Protein AF-A0A9P5SRN7-F1 (afdb_monomer_lite)

Organism: NCBI:txid64525

Structure (mmCIF, N/CA/C/O backbone):
data_AF-A0A9P5SRN7-F1
#
_entry.id   AF-A0A9P5SRN7-F1
#
loop_
_atom_site.group_PDB
_atom_site.id
_atom_site.type_symbol
_atom_site.label_atom_id
_atom_site.label_alt_id
_atom_site.label_comp_id
_atom_site.label_asym_id
_atom_site.label_entity_id
_atom_site.label_seq_id
_atom_site.pdbx_PDB_ins_code
_atom_site.Cartn_x
_atom_site.Cartn_y
_atom_site.Cartn_z
_atom_site.occupancy
_atom_site.B_iso_or_equiv
_atom_site.auth_seq_id
_atom_site.auth_comp_id
_atom_site.auth_asym_id
_atom_site.auth_atom_id
_atom_site.pdbx_PDB_model_num
ATOM 1 N N . MET A 1 1 ? 3.639 -5.431 -9.031 1.00 76.31 1 MET A N 1
ATOM 2 C CA . MET A 1 1 ? 2.492 -5.159 -8.148 1.00 76.31 1 MET A CA 1
ATOM 3 C C . MET A 1 1 ? 2.262 -6.346 -7.229 1.00 76.31 1 MET A C 1
ATOM 5 O O . MET A 1 1 ? 2.121 -6.125 -6.036 1.00 76.31 1 MET A O 1
ATOM 9 N N . ILE A 1 2 ? 2.412 -7.587 -7.705 1.00 85.50 2 ILE A N 1
ATOM 10 C CA . ILE A 1 2 ? 2.450 -8.785 -6.840 1.00 85.50 2 ILE A CA 1
ATOM 11 C C . ILE A 1 2 ? 3.395 -8.604 -5.633 1.00 85.50 2 ILE A C 1
ATOM 13 O O . ILE A 1 2 ? 3.081 -9.001 -4.512 1.00 85.50 2 ILE A O 1
ATOM 17 N N . GLU A 1 3 ? 4.545 -7.958 -5.839 1.00 85.88 3 GLU A N 1
ATOM 18 C CA . GLU A 1 3 ? 5.543 -7.695 -4.798 1.00 85.88 3 GLU A CA 1
ATOM 19 C C . GLU A 1 3 ? 5.097 -6.655 -3.764 1.00 85.88 3 GLU A C 1
ATOM 21 O O . GLU A 1 3 ? 5.658 -6.600 -2.671 1.00 85.88 3 GLU A O 1
ATOM 26 N N . VAL A 1 4 ? 4.124 -5.805 -4.103 1.00 90.00 4 VAL A N 1
ATOM 27 C CA . VAL A 1 4 ? 3.641 -4.723 -3.233 1.00 90.00 4 VAL A CA 1
ATOM 28 C C . VAL A 1 4 ? 2.410 -5.135 -2.435 1.00 90.00 4 VAL A C 1
ATOM 30 O O . VAL A 1 4 ? 2.233 -4.672 -1.307 1.00 90.00 4 VAL A O 1
ATOM 33 N N . ASP A 1 5 ? 1.602 -6.051 -2.967 1.00 92.50 5 ASP A N 1
ATOM 34 C CA . ASP A 1 5 ? 0.332 -6.460 -2.358 1.00 92.50 5 ASP A CA 1
ATOM 35 C C . ASP A 1 5 ? 0.504 -7.158 -1.011 1.00 92.50 5 ASP A C 1
ATOM 37 O O . ASP A 1 5 ? -0.328 -7.012 -0.116 1.00 92.50 5 ASP A O 1
ATOM 41 N N . VAL A 1 6 ? 1.638 -7.826 -0.808 1.00 93.38 6 VAL A N 1
ATOM 42 C CA . VAL A 1 6 ? 2.022 -8.419 0.478 1.00 93.38 6 VAL A CA 1
ATOM 43 C C . VAL A 1 6 ? 2.122 -7.366 1.589 1.00 93.38 6 VAL A C 1
ATOM 45 O O . VAL A 1 6 ? 1.623 -7.572 2.700 1.00 93.38 6 VAL A O 1
ATOM 48 N N . PHE A 1 7 ? 2.707 -6.205 1.283 1.00 96.00 7 PHE A N 1
ATOM 49 C CA . PHE A 1 7 ? 2.804 -5.080 2.212 1.00 96.00 7 PHE A CA 1
ATOM 50 C C . PHE A 1 7 ? 1.456 -4.395 2.375 1.00 96.00 7 PHE A C 1
ATOM 52 O O . PHE A 1 7 ? 1.082 -4.025 3.487 1.00 96.00 7 PHE A O 1
ATOM 59 N N . TRP A 1 8 ? 0.701 -4.271 1.288 1.00 93.88 8 TRP A N 1
ATOM 60 C CA . TRP A 1 8 ? -0.612 -3.646 1.317 1.00 93.88 8 TRP A CA 1
ATOM 61 C C . TRP A 1 8 ? -1.618 -4.448 2.156 1.00 93.88 8 TRP A C 1
ATOM 63 O O . TRP A 1 8 ? -2.295 -3.889 3.021 1.00 93.88 8 TRP A O 1
ATOM 73 N N . SER A 1 9 ? -1.635 -5.770 1.993 1.00 97.00 9 SER A N 1
ATOM 74 C CA . SER A 1 9 ? -2.424 -6.706 2.795 1.00 97.00 9 SER A CA 1
ATOM 75 C C . SER A 1 9 ? -2.089 -6.604 4.275 1.00 97.00 9 SER A C 1
ATOM 77 O O . SER A 1 9 ? -2.984 -6.428 5.107 1.00 97.00 9 SER A O 1
ATOM 79 N N . PHE A 1 10 ? -0.793 -6.664 4.609 1.00 98.31 10 PHE A N 1
ATOM 80 C CA . PHE A 1 10 ? -0.325 -6.488 5.981 1.00 98.31 10 PHE A CA 1
ATOM 81 C C . PHE A 1 10 ? -0.796 -5.146 6.551 1.00 98.31 10 PHE A C 1
ATOM 83 O O . PHE A 1 10 ? -1.318 -5.096 7.669 1.00 98.31 10 PHE A O 1
ATOM 90 N N . SER A 1 11 ? -0.662 -4.069 5.774 1.00 96.88 11 SER A N 1
ATOM 91 C CA . SER A 1 11 ? -1.111 -2.735 6.158 1.00 96.88 11 SER A CA 1
ATOM 92 C C . SER A 1 11 ? -2.605 -2.676 6.435 1.00 96.88 11 SER A C 1
ATOM 94 O O . SER A 1 11 ? -2.981 -2.084 7.441 1.00 96.88 11 SER A O 1
ATOM 96 N N . PHE A 1 12 ? -3.461 -3.286 5.609 1.00 97.38 12 PHE A N 1
ATOM 97 C CA . PHE A 1 12 ? -4.905 -3.318 5.864 1.00 97.38 12 PHE A CA 1
ATOM 98 C C . PHE A 1 12 ? -5.232 -4.008 7.183 1.00 97.38 12 PHE A C 1
ATOM 100 O O . PHE A 1 12 ? -5.947 -3.441 8.009 1.00 97.38 12 PHE A O 1
ATOM 107 N N . GLY A 1 13 ? -4.662 -5.190 7.418 1.00 98.00 13 GLY A N 1
ATOM 108 C CA . GLY A 1 13 ? -4.861 -5.905 8.676 1.00 98.00 13 GLY A CA 1
ATOM 109 C C . GLY A 1 13 ? -4.408 -5.086 9.885 1.00 98.00 13 GLY A C 1
ATOM 110 O O . GLY A 1 13 ? -5.157 -4.915 10.850 1.00 98.00 13 GLY A O 1
ATOM 111 N N . ALA A 1 14 ? -3.200 -4.523 9.819 1.00 98.12 14 ALA A N 1
ATOM 112 C CA . ALA A 1 14 ? -2.656 -3.681 10.878 1.00 98.12 14 ALA A CA 1
ATOM 113 C C . ALA A 1 14 ? -3.480 -2.399 11.094 1.00 98.12 14 ALA A C 1
ATOM 115 O O . ALA A 1 14 ? -3.716 -2.003 12.236 1.00 98.12 14 ALA A O 1
ATOM 116 N N . LEU A 1 15 ? -3.960 -1.767 10.022 1.00 96.69 15 LEU A N 1
ATOM 117 C CA . LEU A 1 15 ? -4.787 -0.564 10.074 1.00 96.69 15 LEU A CA 1
ATOM 118 C C . LEU A 1 15 ? -6.144 -0.854 10.719 1.00 96.69 15 LEU A C 1
ATOM 120 O O . LEU A 1 15 ? -6.540 -0.140 11.637 1.00 96.69 15 LEU A O 1
ATOM 124 N N . PHE A 1 16 ? -6.832 -1.920 10.309 1.00 97.56 16 PHE A N 1
ATOM 125 C CA . PHE A 1 16 ? -8.117 -2.311 10.891 1.00 97.56 16 PHE A CA 1
ATOM 126 C C . PHE A 1 16 ? -8.002 -2.637 12.382 1.00 97.56 16 PHE A C 1
ATOM 128 O O . PHE A 1 16 ? -8.839 -2.198 13.178 1.00 97.56 16 PHE A O 1
ATOM 135 N N . ALA A 1 17 ? -6.939 -3.331 12.795 1.00 97.38 17 ALA A N 1
ATOM 136 C CA . ALA A 1 17 ? -6.651 -3.546 14.210 1.00 97.38 17 ALA A CA 1
ATOM 137 C C . ALA A 1 17 ? -6.375 -2.220 14.944 1.00 97.38 17 ALA A C 1
ATOM 139 O O . ALA A 1 17 ? -6.959 -1.967 15.995 1.00 97.38 17 ALA A O 1
ATOM 140 N N . ALA A 1 18 ? -5.538 -1.340 14.387 1.00 96.19 18 ALA A N 1
ATOM 141 C CA . ALA A 1 18 ? -5.211 -0.054 15.005 1.00 96.19 18 ALA A CA 1
ATOM 142 C C . ALA A 1 18 ? -6.440 0.862 15.149 1.00 96.19 18 ALA A C 1
ATOM 144 O O . ALA A 1 18 ? -6.652 1.448 16.209 1.00 96.19 18 ALA A O 1
ATOM 145 N N . CYS A 1 19 ? -7.289 0.947 14.123 1.00 95.19 19 CYS A N 1
ATOM 146 C CA . CYS A 1 19 ? -8.527 1.725 14.160 1.00 95.19 19 CYS A CA 1
ATOM 147 C C . CYS A 1 19 ? -9.551 1.153 15.146 1.00 95.19 19 CYS A C 1
ATOM 149 O O . CYS A 1 19 ? -10.307 1.923 15.725 1.00 95.19 19 CYS A O 1
ATOM 151 N N . SER A 1 20 ? -9.567 -0.164 15.372 1.00 95.88 20 SER A N 1
ATOM 152 C CA . SER A 1 20 ? -10.463 -0.828 16.336 1.00 95.88 20 SER A CA 1
ATOM 153 C C . SER A 1 20 ? -9.851 -1.029 17.725 1.00 95.88 20 SER A C 1
ATOM 155 O O . SER A 1 20 ? -10.410 -1.749 18.559 1.00 95.88 20 SER A O 1
ATOM 157 N N . ALA A 1 21 ? -8.729 -0.363 18.015 1.00 94.44 21 ALA A N 1
ATOM 158 C CA . ALA A 1 21 ? -7.981 -0.563 19.247 1.00 94.44 21 ALA A CA 1
ATOM 159 C C . ALA A 1 21 ? -8.815 -0.303 20.514 1.00 94.44 21 ALA A C 1
ATOM 161 O O . ALA A 1 21 ? -8.663 -1.037 21.492 1.00 94.44 21 ALA A O 1
ATOM 162 N N . GLY A 1 22 ? -9.737 0.669 20.497 1.00 90.50 22 GLY A N 1
ATOM 163 C CA . GLY A 1 22 ? -10.632 0.952 21.625 1.00 90.50 22 GLY A CA 1
ATOM 164 C C . GLY A 1 22 ? -11.482 -0.253 22.052 1.00 90.50 22 GLY A C 1
ATOM 165 O O . GLY A 1 22 ? -11.574 -0.556 23.245 1.00 90.50 22 GLY A O 1
ATOM 166 N N . ALA A 1 23 ? -12.043 -0.989 21.087 1.00 92.12 23 ALA A N 1
ATOM 167 C CA . ALA A 1 23 ? -12.801 -2.218 21.335 1.00 92.12 23 ALA A CA 1
ATOM 168 C C . ALA A 1 23 ? -11.877 -3.398 21.692 1.00 92.12 23 ALA A C 1
ATOM 170 O O . ALA A 1 23 ? -12.130 -4.132 22.649 1.00 92.12 23 ALA A O 1
ATOM 171 N N . LEU A 1 24 ? -10.751 -3.532 20.987 1.00 94.25 24 LEU A N 1
ATOM 172 C CA . LEU A 1 24 ? -9.794 -4.634 21.151 1.00 94.25 24 LEU A CA 1
ATOM 173 C C . LEU A 1 24 ? -9.140 -4.723 22.536 1.00 94.25 24 LEU A C 1
ATOM 175 O O . LEU A 1 24 ? -8.734 -5.804 22.975 1.00 94.25 24 LEU A O 1
ATOM 179 N N . LYS A 1 25 ? -9.049 -3.612 23.271 1.00 90.81 25 LYS A N 1
ATOM 180 C CA . LYS A 1 25 ? -8.592 -3.633 24.672 1.00 90.81 25 LYS A CA 1
ATOM 181 C C . LYS A 1 25 ? -9.497 -4.449 25.588 1.00 90.81 25 LYS A C 1
ATOM 183 O O . LYS A 1 25 ? -9.023 -4.963 26.600 1.00 90.81 25 LYS A O 1
ATOM 188 N N . LYS A 1 26 ? -10.782 -4.551 25.260 1.00 89.06 26 LYS A N 1
ATOM 189 C CA . LYS A 1 26 ? -11.782 -5.240 26.083 1.00 89.06 26 LYS A CA 1
ATOM 190 C C . LYS A 1 26 ? -12.016 -6.675 25.622 1.00 89.06 26 LYS A C 1
ATOM 192 O O . LYS A 1 26 ? -12.419 -7.497 26.428 1.00 89.06 26 LYS A O 1
ATOM 197 N N . GLU A 1 27 ? -11.708 -6.976 24.364 1.00 89.75 27 GLU A N 1
ATOM 198 C CA . GLU A 1 27 ? -11.926 -8.300 23.788 1.00 89.75 27 GLU A CA 1
ATOM 199 C C . GLU A 1 27 ? -10.944 -9.342 24.339 1.00 89.75 27 GLU A C 1
ATOM 201 O O . GLU A 1 27 ? -9.734 -9.113 24.383 1.00 89.75 27 GLU A O 1
ATOM 206 N N . GLU A 1 28 ? -11.441 -10.500 24.761 1.00 84.44 28 GLU A N 1
ATOM 207 C CA . GLU A 1 28 ? -10.598 -11.569 25.307 1.00 84.44 28 GLU A CA 1
ATOM 208 C C . GLU A 1 28 ? -10.131 -12.538 24.225 1.00 84.44 28 GLU A C 1
ATOM 210 O O . GLU A 1 28 ? -9.004 -13.043 24.290 1.00 84.44 28 GLU A O 1
ATOM 215 N N . LYS A 1 29 ? -10.979 -12.790 23.222 1.00 90.56 29 LYS A N 1
ATOM 216 C CA . LYS A 1 29 ? -10.761 -13.834 22.222 1.00 90.56 29 LYS A CA 1
ATOM 217 C C . LYS A 1 29 ? -10.486 -13.226 20.856 1.00 90.56 29 LYS A C 1
ATOM 219 O O . LYS A 1 29 ? -11.363 -12.651 20.225 1.00 90.56 29 LYS A O 1
ATOM 224 N N . PHE A 1 30 ? -9.280 -13.473 20.348 1.00 92.44 30 PHE A N 1
ATOM 225 C CA . PHE A 1 30 ? -8.840 -13.007 19.033 1.00 92.44 30 PHE A CA 1
ATOM 226 C C . PHE A 1 30 ? -9.830 -13.359 17.907 1.00 92.44 30 PHE A C 1
ATOM 228 O O . PHE A 1 30 ? -10.350 -12.467 17.240 1.00 92.44 30 PHE A O 1
ATOM 235 N N . TRP A 1 31 ? -10.145 -14.649 17.753 1.00 92.50 31 TRP A N 1
ATOM 236 C CA . TRP A 1 31 ? -10.946 -15.181 16.643 1.00 92.50 31 TRP A CA 1
ATOM 237 C C . TRP A 1 31 ? -12.387 -14.664 16.592 1.00 92.50 31 TRP A C 1
ATOM 239 O O . TRP A 1 31 ? -12.994 -14.668 15.526 1.00 92.50 31 TRP A O 1
ATOM 249 N N . ASN A 1 32 ? -12.918 -14.190 17.721 1.00 90.44 32 ASN A N 1
ATOM 250 C CA . ASN A 1 32 ? -14.296 -13.715 17.823 1.00 90.44 32 ASN A CA 1
ATOM 251 C C . ASN A 1 32 ? -14.403 -12.194 17.681 1.00 90.44 32 ASN A C 1
ATOM 253 O O . ASN A 1 32 ? -15.496 -11.644 17.800 1.00 90.44 32 ASN A O 1
ATOM 257 N N . THR A 1 33 ? -13.288 -11.508 17.426 1.00 94.81 33 THR A N 1
ATOM 258 C CA . THR A 1 33 ? -13.302 -10.057 17.292 1.00 94.81 33 THR A CA 1
ATOM 259 C C . THR A 1 33 ? -14.047 -9.650 16.014 1.00 94.81 33 THR A C 1
ATOM 261 O O . THR A 1 33 ? -13.605 -10.015 14.921 1.00 94.81 33 THR A O 1
ATOM 264 N N . PRO A 1 34 ? -15.090 -8.801 16.090 1.00 95.44 34 PRO A N 1
ATOM 265 C CA . PRO A 1 34 ? -15.818 -8.349 14.905 1.00 95.44 34 PRO A CA 1
ATOM 266 C C . PRO A 1 34 ? -14.933 -7.674 13.847 1.00 95.44 34 PRO A C 1
ATOM 268 O O . PRO A 1 34 ? -15.089 -7.940 12.657 1.00 95.44 34 PRO A O 1
ATOM 271 N N . SER A 1 35 ? -13.961 -6.846 14.252 1.00 96.88 35 SER A N 1
ATOM 272 C CA . SER A 1 35 ? -13.042 -6.205 13.301 1.00 96.88 35 SER A CA 1
ATOM 273 C C . SER A 1 35 ? -12.052 -7.188 12.669 1.00 96.88 35 SER A C 1
ATOM 275 O O . SER A 1 35 ? -11.654 -6.977 11.525 1.00 96.88 35 SER A O 1
ATOM 277 N N . PHE A 1 36 ? -11.695 -8.289 13.343 1.00 97.94 36 PHE A N 1
ATOM 278 C CA . PHE A 1 36 ? -10.894 -9.361 12.742 1.00 97.94 36 PHE A CA 1
ATOM 279 C C . PHE A 1 36 ? -11.701 -10.122 11.689 1.00 97.94 36 PHE A C 1
ATOM 281 O O . PHE A 1 36 ? -11.233 -10.294 10.566 1.00 97.94 36 PHE A O 1
ATOM 288 N N . VAL A 1 37 ? -12.934 -10.517 12.023 1.00 97.62 37 VAL A N 1
ATOM 289 C CA . VAL A 1 37 ? -13.839 -11.192 11.080 1.00 97.62 37 VAL A CA 1
ATOM 290 C C . VAL A 1 37 ? -14.085 -10.311 9.856 1.00 97.62 37 VAL A C 1
ATOM 292 O O . VAL A 1 37 ? -13.973 -10.789 8.729 1.00 97.62 37 VAL A O 1
ATOM 295 N N . TYR A 1 38 ? -14.324 -9.011 10.057 1.00 98.12 38 TYR A N 1
ATOM 296 C CA . TYR A 1 38 ? -14.427 -8.057 8.955 1.00 98.12 38 TYR A CA 1
ATOM 297 C C . TYR A 1 38 ? -13.154 -8.029 8.105 1.00 98.12 38 TYR A C 1
ATOM 299 O O . TYR A 1 38 ? -13.238 -8.108 6.884 1.00 98.12 38 TYR A O 1
ATOM 307 N N . SER A 1 39 ? -11.978 -7.953 8.739 1.00 98.00 39 SER A N 1
ATOM 308 C CA . SER A 1 39 ? -10.687 -7.952 8.039 1.00 98.00 39 SER A CA 1
ATOM 309 C C . SER A 1 39 ? -10.528 -9.196 7.165 1.00 98.00 39 SER A C 1
ATOM 311 O O . SER A 1 39 ? -10.149 -9.083 6.004 1.00 98.00 39 SER A O 1
ATOM 313 N N . LEU A 1 40 ? -10.873 -10.373 7.692 1.00 97.88 40 LEU A N 1
ATOM 314 C CA . LEU A 1 40 ? -10.811 -11.636 6.960 1.00 97.88 40 LEU A CA 1
ATOM 315 C C . LEU A 1 40 ? -11.752 -11.642 5.749 1.00 97.88 40 LEU A C 1
ATOM 317 O O . LEU A 1 40 ? -11.340 -12.033 4.657 1.00 97.88 40 LEU A O 1
ATOM 321 N N . VAL A 1 41 ? -12.995 -11.189 5.930 1.00 98.00 41 VAL A N 1
ATOM 322 C CA . VAL A 1 41 ? -13.997 -11.103 4.857 1.00 98.00 41 VAL A CA 1
ATOM 323 C C . VAL A 1 41 ? -13.569 -10.094 3.792 1.00 98.00 41 VAL A C 1
ATOM 325 O O . VAL A 1 41 ? -13.599 -10.417 2.608 1.00 98.00 41 VAL A O 1
ATOM 328 N N . PHE A 1 42 ? -13.105 -8.908 4.189 1.00 98.25 42 PHE A N 1
ATOM 329 C CA . PHE A 1 42 ? -12.576 -7.892 3.277 1.00 98.25 42 PHE A CA 1
ATOM 330 C C . PHE A 1 42 ? -11.404 -8.434 2.449 1.00 98.25 42 PHE A C 1
ATOM 332 O O . PHE A 1 42 ? -11.408 -8.323 1.222 1.00 98.25 42 PHE A O 1
ATOM 339 N N . LEU A 1 43 ? -10.423 -9.064 3.100 1.00 98.12 43 LEU A N 1
ATOM 340 C CA . LEU A 1 43 ? -9.250 -9.608 2.416 1.00 98.12 43 LEU A CA 1
ATOM 341 C C . LEU A 1 43 ? -9.631 -10.733 1.448 1.00 98.12 43 LEU A C 1
ATOM 343 O O . LEU A 1 43 ? -9.147 -10.756 0.320 1.00 98.12 43 LEU A O 1
ATOM 347 N N . SER A 1 44 ? -10.516 -11.637 1.873 1.00 97.94 44 SER A N 1
ATOM 348 C CA . SER A 1 44 ? -10.859 -12.844 1.110 1.00 97.94 44 SER A CA 1
ATOM 349 C C . SER A 1 44 ? -11.852 -12.588 -0.022 1.00 97.94 44 SER A C 1
ATOM 351 O O . SER A 1 44 ? -11.787 -13.268 -1.041 1.00 97.94 44 SER A O 1
ATOM 353 N N . LEU A 1 45 ? -12.783 -11.641 0.148 1.00 97.62 45 LEU A N 1
ATOM 354 C CA . LEU A 1 45 ? -13.871 -11.405 -0.809 1.00 97.62 45 LEU A CA 1
ATOM 355 C C . LEU A 1 45 ? -13.674 -10.164 -1.681 1.00 97.62 45 LEU A C 1
ATOM 357 O O . LEU A 1 45 ? -14.305 -10.072 -2.730 1.00 97.62 45 LEU A O 1
ATOM 361 N N . ILE A 1 46 ? -12.835 -9.213 -1.264 1.00 97.00 46 ILE A N 1
ATOM 362 C CA . ILE A 1 46 ? -12.637 -7.951 -1.990 1.00 97.00 46 ILE A CA 1
ATOM 363 C C . ILE A 1 46 ? -11.186 -7.836 -2.446 1.00 97.00 46 ILE A C 1
ATOM 365 O O . ILE A 1 46 ? -10.927 -7.857 -3.646 1.00 97.00 46 ILE A O 1
ATOM 369 N N . PHE A 1 47 ? -10.240 -7.768 -1.507 1.00 96.88 47 PHE A N 1
ATOM 370 C CA . PHE A 1 47 ? -8.852 -7.425 -1.824 1.00 96.88 47 PHE A CA 1
ATOM 371 C C . PHE A 1 47 ? -8.136 -8.497 -2.665 1.00 96.88 47 PHE A C 1
ATOM 373 O O . PHE A 1 47 ? -7.643 -8.207 -3.758 1.00 96.88 47 PHE A O 1
ATOM 380 N N . ALA A 1 48 ? -8.109 -9.751 -2.201 1.00 96.06 48 ALA A N 1
ATOM 381 C CA . ALA A 1 48 ? -7.433 -10.824 -2.928 1.00 96.06 48 ALA A CA 1
ATOM 382 C C . ALA A 1 48 ? -8.093 -11.120 -4.294 1.00 96.06 48 ALA A C 1
ATOM 384 O O . ALA A 1 48 ? -7.359 -11.219 -5.280 1.00 96.06 48 ALA A O 1
ATOM 385 N N . PRO A 1 49 ? -9.438 -11.182 -4.422 1.00 96.00 49 PRO A N 1
ATOM 386 C CA . PRO A 1 49 ? -10.084 -11.309 -5.728 1.00 96.00 49 PRO A CA 1
ATOM 387 C C . PRO A 1 49 ? -9.793 -10.147 -6.686 1.00 96.00 49 PRO A C 1
ATOM 389 O O . PRO A 1 49 ? -9.608 -10.394 -7.878 1.00 96.00 49 PRO A O 1
ATOM 392 N N . SER A 1 50 ? -9.699 -8.900 -6.201 1.00 95.12 50 SER A N 1
ATOM 393 C CA . SER A 1 50 ? -9.327 -7.773 -7.068 1.00 95.12 50 SER A CA 1
ATOM 394 C C . SER A 1 50 ? -7.899 -7.896 -7.596 1.00 95.12 50 SER A C 1
ATOM 396 O O . SER A 1 50 ? -7.682 -7.721 -8.793 1.00 95.12 50 SER A O 1
ATOM 398 N N . GLY A 1 51 ? -6.943 -8.283 -6.744 1.00 93.69 51 GLY A N 1
ATOM 399 C CA . GLY A 1 51 ? -5.563 -8.519 -7.174 1.00 93.69 51 GLY A CA 1
ATOM 400 C C . GLY A 1 51 ? -5.456 -9.685 -8.161 1.00 93.69 51 GLY A C 1
ATOM 401 O O . GLY A 1 51 ? -4.760 -9.598 -9.166 1.00 93.69 51 GLY A O 1
ATOM 402 N N . LEU A 1 52 ? -6.223 -10.760 -7.938 1.00 94.38 52 LEU A N 1
ATOM 403 C CA . LEU A 1 52 ? -6.297 -11.894 -8.863 1.00 94.38 52 LEU A CA 1
ATOM 404 C C . LEU A 1 52 ? -6.812 -11.478 -10.240 1.00 94.38 52 LEU A C 1
ATOM 406 O O . LEU A 1 52 ? -6.277 -11.924 -11.254 1.00 94.38 52 LEU A O 1
ATOM 410 N N . TYR A 1 53 ? -7.840 -10.628 -10.282 1.00 94.69 53 TYR A N 1
ATOM 411 C CA . TYR A 1 53 ? -8.333 -10.082 -11.539 1.00 94.69 53 TYR A CA 1
ATOM 412 C C . TYR A 1 53 ? -7.242 -9.272 -12.245 1.00 94.69 53 TYR A C 1
ATOM 414 O O . TYR A 1 53 ? -7.011 -9.495 -13.432 1.00 94.69 53 TYR A O 1
ATOM 422 N N . LEU A 1 54 ? -6.555 -8.366 -11.535 1.00 93.62 54 LEU A N 1
ATOM 423 C CA . LEU A 1 54 ? -5.477 -7.557 -12.120 1.00 93.62 54 LEU A CA 1
ATOM 424 C C . LEU A 1 54 ? -4.363 -8.439 -12.683 1.00 93.62 54 LEU A C 1
ATOM 426 O O . LEU A 1 54 ? -3.955 -8.245 -13.826 1.00 93.62 54 LEU A O 1
ATOM 430 N N . LEU A 1 55 ? -3.955 -9.460 -11.929 1.00 92.88 55 LEU A N 1
ATOM 431 C CA . LEU A 1 55 ? -2.950 -10.431 -12.350 1.00 92.88 55 LEU A CA 1
ATOM 432 C C . LEU A 1 55 ? -3.363 -11.196 -13.605 1.00 92.88 55 LEU A C 1
ATOM 434 O O . LEU A 1 55 ? -2.539 -11.443 -14.482 1.00 92.88 55 LEU A O 1
ATOM 438 N N . TRP A 1 56 ? -4.630 -11.588 -13.699 1.00 92.12 56 TRP A N 1
ATOM 439 C CA . TRP A 1 56 ? -5.113 -12.403 -14.809 1.00 92.12 56 TRP A CA 1
ATOM 440 C C . TRP A 1 56 ? -5.398 -11.599 -16.080 1.00 92.12 56 TRP A C 1
ATOM 442 O O . TRP A 1 56 ? -5.248 -12.125 -17.187 1.00 92.12 56 TRP A O 1
ATOM 452 N N . ASP A 1 57 ? -5.843 -10.353 -15.923 1.00 92.62 57 ASP A N 1
ATOM 453 C CA . ASP A 1 57 ? -6.203 -9.458 -17.02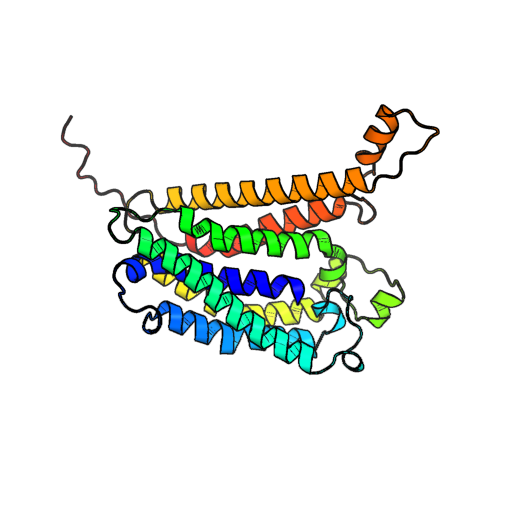3 1.00 92.62 57 ASP A CA 1
ATOM 454 C C . ASP A 1 57 ? -5.002 -8.646 -17.532 1.00 92.62 57 ASP A C 1
ATOM 456 O O . ASP A 1 57 ? -4.912 -8.367 -18.725 1.00 92.62 57 ASP A O 1
ATOM 460 N N . ASN A 1 58 ? -4.060 -8.299 -16.648 1.00 92.75 58 ASN A N 1
ATOM 461 C CA . ASN A 1 58 ? -2.902 -7.450 -16.946 1.00 92.75 58 ASN A CA 1
ATOM 462 C C . ASN A 1 58 ? -1.599 -8.037 -16.349 1.00 92.75 58 ASN A C 1
ATOM 464 O O . ASN A 1 58 ? -0.929 -7.369 -15.563 1.00 92.75 58 ASN A O 1
ATOM 468 N N . PRO A 1 59 ? -1.195 -9.268 -16.721 1.00 92.50 59 PRO A N 1
ATOM 469 C CA . PRO A 1 59 ? -0.091 -10.003 -16.084 1.00 92.50 59 PRO A CA 1
ATOM 470 C C . PRO A 1 59 ? 1.269 -9.295 -16.162 1.00 92.50 59 PRO A C 1
ATOM 472 O O . PRO A 1 59 ? 2.019 -9.260 -15.181 1.00 92.50 59 PRO A O 1
ATOM 475 N N . GLY A 1 60 ? 1.571 -8.681 -17.310 1.00 92.31 60 GLY A N 1
ATOM 476 C CA . GLY A 1 60 ? 2.778 -7.878 -17.484 1.00 92.31 60 GLY A CA 1
ATOM 477 C C . GLY A 1 60 ? 2.798 -6.696 -16.518 1.00 92.31 60 GLY A C 1
ATOM 478 O O . GLY A 1 60 ? 3.747 -6.529 -15.765 1.00 92.31 60 GLY A O 1
ATOM 479 N N . TRP A 1 61 ? 1.716 -5.921 -16.456 1.00 93.62 61 TRP A N 1
ATOM 480 C CA . TRP A 1 61 ? 1.630 -4.779 -15.546 1.00 93.62 61 TRP A CA 1
ATOM 481 C C . TRP A 1 61 ? 1.668 -5.201 -14.070 1.00 93.62 61 TRP A C 1
ATOM 483 O O . TRP A 1 61 ? 2.451 -4.664 -13.280 1.00 93.62 61 TRP A O 1
ATOM 493 N N . GLU A 1 62 ? 0.885 -6.218 -13.706 1.00 92.69 62 GLU A N 1
ATOM 494 C CA . GLU A 1 62 ? 0.770 -6.699 -12.331 1.00 92.69 62 GLU A CA 1
ATOM 495 C C . GLU A 1 62 ? 2.098 -7.265 -11.808 1.00 92.69 62 GLU A C 1
A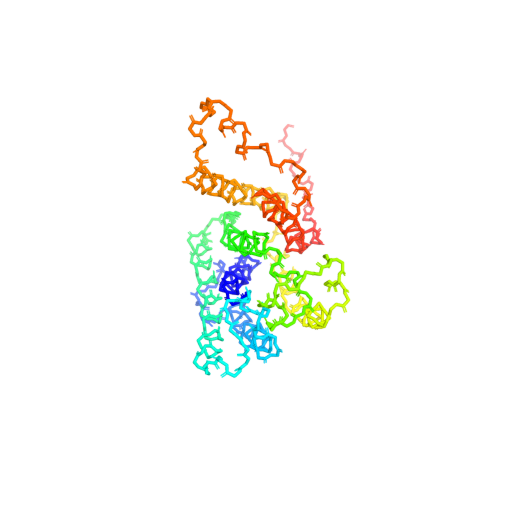TOM 497 O O . GLU A 1 62 ? 2.404 -7.195 -10.622 1.00 92.69 62 GLU A O 1
ATOM 502 N N . SER A 1 63 ? 2.966 -7.757 -12.685 1.00 91.75 63 SER A N 1
ATOM 503 C CA . SER A 1 63 ? 4.307 -8.222 -12.323 1.00 91.75 63 SER A CA 1
ATOM 504 C C . SER A 1 63 ? 5.404 -7.165 -12.478 1.00 91.75 63 SER A C 1
ATOM 506 O O . SER A 1 63 ? 6.583 -7.507 -12.457 1.00 91.75 63 SER A O 1
ATOM 508 N N . MET A 1 64 ? 5.064 -5.887 -12.695 1.00 92.88 64 MET A N 1
ATOM 509 C CA . MET A 1 64 ? 6.041 -4.847 -13.068 1.00 92.88 64 MET A CA 1
ATOM 510 C C . MET A 1 64 ? 6.930 -5.264 -14.254 1.00 92.88 64 MET A C 1
ATOM 512 O O . MET A 1 64 ? 8.127 -4.960 -14.293 1.00 92.88 64 MET A O 1
ATOM 516 N N . TYR A 1 65 ? 6.342 -5.984 -15.205 1.00 92.25 65 TYR A N 1
ATOM 517 C CA . TYR A 1 65 ? 6.956 -6.534 -16.411 1.00 92.25 65 TYR A CA 1
ATOM 518 C C . TYR A 1 65 ? 8.147 -7.458 -16.134 1.00 92.25 65 TYR A C 1
ATOM 520 O O . TYR A 1 65 ? 9.055 -7.590 -16.959 1.00 92.25 65 TYR A O 1
ATOM 528 N N . VAL A 1 66 ? 8.165 -8.071 -14.947 1.00 89.56 66 VAL A N 1
ATOM 529 C CA . VAL A 1 66 ? 9.120 -9.121 -14.577 1.00 89.56 66 VAL A CA 1
ATOM 530 C C . VAL A 1 66 ? 8.649 -10.469 -15.109 1.00 89.56 66 VAL A C 1
ATOM 532 O O . VAL A 1 66 ? 9.467 -11.257 -15.578 1.00 89.56 66 VAL A O 1
ATOM 535 N N . LEU A 1 67 ? 7.341 -10.718 -15.057 1.00 86.69 67 LEU A N 1
ATOM 536 C CA . LEU A 1 67 ? 6.723 -11.907 -15.628 1.00 86.69 67 LEU A CA 1
ATOM 537 C C . LEU A 1 67 ? 6.207 -11.581 -17.028 1.00 86.69 67 LEU A C 1
ATOM 539 O O . LEU A 1 67 ? 5.880 -10.430 -17.323 1.00 86.69 67 LEU A O 1
ATOM 543 N N . GLY A 1 68 ? 6.188 -12.596 -17.887 1.00 86.06 68 GLY A N 1
ATOM 544 C CA . GLY A 1 68 ? 5.702 -12.460 -19.250 1.00 86.06 68 GLY A CA 1
ATOM 545 C C . GLY A 1 68 ? 4.187 -12.381 -19.349 1.00 86.06 68 GLY A C 1
ATOM 546 O O . GLY A 1 68 ? 3.476 -12.003 -18.412 1.00 86.06 68 GLY A O 1
ATOM 547 N N . ASP A 1 69 ? 3.687 -12.750 -20.520 1.00 85.81 69 ASP A N 1
ATOM 548 C CA . ASP A 1 69 ? 2.258 -12.755 -20.781 1.00 85.81 69 ASP A CA 1
ATOM 549 C C . ASP A 1 69 ? 1.536 -13.875 -20.027 1.00 85.81 69 ASP A C 1
ATOM 551 O O . ASP A 1 69 ? 2.122 -14.788 -19.444 1.00 85.81 69 ASP A O 1
ATOM 555 N N . LYS A 1 70 ? 0.206 -13.830 -20.076 1.00 85.44 70 LYS A N 1
ATOM 556 C CA . LYS A 1 70 ? -0.684 -14.785 -19.407 1.00 85.44 70 LYS A CA 1
ATOM 557 C C . LYS A 1 70 ? -0.328 -16.253 -19.664 1.00 85.44 70 LYS A C 1
ATOM 559 O O . LYS A 1 70 ? -0.485 -17.081 -18.774 1.00 85.44 70 LYS A O 1
ATOM 564 N N . ASN A 1 71 ? 0.150 -16.566 -20.868 1.00 86.31 71 ASN A N 1
ATOM 565 C CA . ASN A 1 71 ? 0.510 -17.927 -21.272 1.00 86.31 71 ASN A CA 1
ATOM 566 C C . ASN A 1 71 ? 1.798 -18.436 -20.602 1.00 86.31 71 ASN A C 1
ATOM 568 O O . ASN A 1 71 ? 2.048 -19.637 -20.603 1.00 86.31 71 ASN A O 1
ATOM 572 N N . GLU A 1 72 ? 2.602 -17.542 -20.027 1.00 87.06 72 GLU A N 1
ATOM 573 C CA . GLU A 1 72 ? 3.847 -17.866 -19.326 1.00 87.06 72 GLU A CA 1
ATOM 574 C C . GLU A 1 72 ? 3.642 -18.000 -17.809 1.00 87.06 72 GLU A C 1
ATOM 576 O O . GLU A 1 72 ? 4.493 -18.548 -17.104 1.00 87.06 72 GLU A O 1
ATOM 581 N N . ILE A 1 73 ? 2.504 -17.531 -17.284 1.00 89.12 73 ILE A N 1
ATOM 582 C CA . ILE A 1 73 ? 2.206 -17.578 -15.854 1.00 89.12 73 ILE A CA 1
ATOM 583 C C . ILE A 1 73 ? 1.557 -18.914 -15.487 1.00 89.12 73 ILE A C 1
ATOM 585 O O . ILE A 1 73 ? 0.405 -19.198 -15.812 1.00 89.12 73 ILE A O 1
ATOM 589 N N . HIS A 1 74 ? 2.285 -19.721 -14.715 1.00 91.94 74 HIS A N 1
ATOM 590 C CA . HIS A 1 74 ? 1.751 -20.951 -14.141 1.00 91.94 74 HIS A CA 1
ATOM 591 C C . HIS A 1 74 ? 0.681 -20.655 -13.075 1.00 91.94 74 HIS A C 1
ATOM 593 O O . HIS A 1 74 ? 0.870 -19.788 -12.222 1.00 91.94 74 HIS A O 1
ATOM 599 N N . ALA A 1 75 ? -0.401 -21.443 -13.042 1.00 90.94 75 ALA A N 1
ATOM 600 C CA . ALA A 1 75 ? -1.550 -21.256 -12.140 1.00 90.94 75 ALA A CA 1
ATOM 601 C C . ALA A 1 75 ? -1.210 -21.287 -10.632 1.00 90.94 75 ALA A C 1
ATOM 603 O O . ALA A 1 75 ? -1.979 -20.814 -9.792 1.00 90.94 75 ALA A O 1
ATOM 604 N N . ILE A 1 76 ? -0.036 -21.808 -10.270 1.00 92.88 76 ILE A N 1
ATOM 605 C CA . ILE A 1 76 ? 0.444 -21.772 -8.884 1.00 92.88 76 ILE A CA 1
ATOM 606 C C . ILE A 1 76 ? 0.715 -20.347 -8.402 1.00 92.88 76 ILE A C 1
ATOM 608 O O . ILE A 1 76 ? 0.493 -20.057 -7.231 1.00 92.88 76 ILE A O 1
ATOM 612 N N . LEU A 1 77 ? 1.134 -19.447 -9.294 1.00 91.81 77 LEU A N 1
ATOM 613 C CA . LEU A 1 77 ? 1.432 -18.068 -8.937 1.00 91.81 77 LEU A CA 1
ATOM 614 C C . LEU A 1 77 ? 0.188 -17.313 -8.440 1.00 91.81 77 LEU A C 1
ATOM 616 O O . LEU A 1 77 ? 0.240 -16.836 -7.309 1.00 91.81 77 LEU A O 1
ATOM 620 N N . PRO A 1 78 ? -0.936 -17.233 -9.188 1.00 92.06 78 PRO A N 1
ATOM 621 C CA . PRO A 1 78 ? -2.149 -16.594 -8.679 1.00 92.06 78 PRO A CA 1
ATOM 622 C C . PRO A 1 78 ? -2.682 -17.283 -7.415 1.00 92.06 78 PRO A C 1
ATOM 624 O O . PRO A 1 78 ? -3.172 -16.611 -6.511 1.00 92.06 78 PRO A O 1
ATOM 627 N N . THR A 1 79 ? -2.530 -18.606 -7.296 1.00 93.44 79 THR A N 1
ATOM 628 C CA . THR A 1 79 ? -2.946 -19.345 -6.092 1.00 93.44 79 THR A CA 1
ATOM 629 C C . THR A 1 79 ? -2.155 -18.906 -4.858 1.00 93.44 79 THR A C 1
ATOM 631 O O . THR A 1 79 ? -2.741 -18.562 -3.831 1.00 93.44 79 THR A O 1
ATOM 634 N N . VAL A 1 80 ? -0.822 -18.880 -4.961 1.00 94.25 80 VAL A N 1
ATOM 635 C CA . VAL A 1 80 ? 0.060 -18.422 -3.881 1.00 94.25 80 VAL A CA 1
ATOM 636 C C . VAL A 1 80 ? -0.200 -16.955 -3.580 1.00 94.25 80 VAL A C 1
ATOM 638 O O . VAL A 1 80 ? -0.333 -16.608 -2.416 1.00 94.25 80 VAL A O 1
ATOM 641 N N . PHE A 1 81 ? -0.340 -16.118 -4.605 1.00 93.19 81 PHE A N 1
ATOM 642 C CA . PHE A 1 81 ? -0.647 -14.699 -4.468 1.00 93.19 81 PHE A CA 1
ATOM 643 C C . PHE A 1 81 ? -1.936 -14.443 -3.668 1.00 93.19 81 PHE A C 1
ATOM 645 O O . PHE A 1 81 ? -1.944 -13.654 -2.723 1.00 93.19 81 PHE A O 1
ATOM 652 N N . ALA A 1 82 ? -3.030 -15.133 -3.996 1.00 94.94 82 ALA A N 1
ATOM 653 C CA . ALA A 1 82 ? -4.289 -14.975 -3.272 1.00 94.94 82 ALA A CA 1
ATOM 654 C C . ALA A 1 82 ? -4.159 -15.423 -1.811 1.00 94.94 82 ALA A C 1
ATOM 656 O O . ALA A 1 82 ? -4.612 -14.733 -0.896 1.00 94.94 82 ALA A O 1
ATOM 657 N N . PHE A 1 83 ? -3.494 -16.559 -1.592 1.00 96.56 83 PHE A N 1
ATOM 658 C CA . PHE A 1 83 ? -3.248 -17.094 -0.259 1.00 96.56 83 PHE A CA 1
ATOM 659 C C . PHE A 1 83 ? -2.381 -16.157 0.593 1.00 96.56 83 PHE A C 1
ATOM 661 O O . PHE A 1 83 ? -2.733 -15.863 1.738 1.00 96.56 83 PHE A O 1
ATOM 668 N N . THR A 1 84 ? -1.263 -15.665 0.053 1.00 96.38 84 THR A N 1
ATOM 669 C CA . THR A 1 84 ? -0.317 -14.822 0.794 1.00 96.38 84 THR A CA 1
ATOM 670 C C . THR A 1 84 ? -0.922 -13.477 1.156 1.00 96.38 84 THR A C 1
ATOM 672 O O . THR A 1 84 ? -0.681 -13.009 2.266 1.00 96.38 84 THR A O 1
ATOM 675 N N . ASN A 1 85 ? -1.752 -12.887 0.296 1.00 96.50 85 ASN A N 1
ATOM 676 C CA . ASN A 1 85 ? -2.450 -11.643 0.612 1.00 96.50 85 ASN A CA 1
ATOM 677 C C . ASN A 1 85 ? -3.371 -11.796 1.830 1.00 96.50 85 ASN A C 1
ATOM 679 O O . ASN A 1 85 ? -3.269 -11.040 2.799 1.00 96.50 85 ASN A O 1
ATOM 683 N N . VAL A 1 86 ? -4.209 -12.835 1.860 1.00 98.00 86 VAL A N 1
ATOM 684 C CA . VAL A 1 86 ? -5.076 -13.082 3.023 1.00 98.00 86 VAL A CA 1
ATOM 685 C C . VAL A 1 86 ? -4.242 -13.385 4.272 1.00 98.00 86 VAL A C 1
ATOM 687 O O . VAL A 1 86 ? -4.471 -12.794 5.330 1.00 98.00 86 VAL A O 1
ATOM 690 N N . LEU A 1 87 ? -3.234 -14.254 4.154 1.00 98.12 87 LEU A N 1
ATOM 691 C CA . LEU A 1 87 ? -2.364 -14.634 5.268 1.00 98.12 87 LEU A CA 1
ATOM 692 C C . LEU A 1 87 ? -1.626 -13.429 5.867 1.00 98.12 87 LEU A C 1
ATOM 694 O O . LEU A 1 87 ? -1.595 -13.266 7.087 1.00 98.12 87 LEU A O 1
ATOM 698 N N . LEU A 1 88 ? -1.039 -12.568 5.038 1.00 98.06 88 LEU A N 1
ATOM 699 C CA . LEU A 1 88 ? -0.277 -11.414 5.511 1.00 98.06 88 LEU A CA 1
ATOM 700 C C . LEU A 1 88 ? -1.167 -10.345 6.128 1.00 98.06 88 LEU A C 1
ATOM 702 O O . LEU A 1 88 ? -0.757 -9.719 7.105 1.00 98.06 88 LEU A O 1
ATOM 706 N N . GLY A 1 89 ? -2.396 -10.183 5.640 1.00 98.25 89 GLY A N 1
ATOM 707 C CA . GLY A 1 89 ? -3.376 -9.342 6.318 1.00 98.25 89 GLY A CA 1
ATOM 708 C C . GLY A 1 89 ? -3.777 -9.890 7.690 1.00 98.25 89 GLY A C 1
ATOM 709 O O . GLY A 1 89 ? -3.823 -9.128 8.658 1.00 98.25 89 GLY A O 1
ATOM 710 N N . ILE A 1 90 ? -3.950 -11.209 7.834 1.00 98.44 90 ILE A N 1
ATOM 711 C CA . ILE A 1 90 ? -4.148 -11.845 9.151 1.00 98.44 90 ILE A CA 1
ATOM 712 C C . ILE A 1 90 ? -2.945 -11.579 10.065 1.00 98.44 90 ILE A C 1
ATOM 714 O O . ILE A 1 90 ? -3.129 -11.199 11.223 1.00 98.44 90 ILE A O 1
ATOM 718 N N . ILE A 1 91 ? -1.718 -11.733 9.557 1.00 98.50 91 ILE A N 1
ATOM 719 C CA . ILE A 1 91 ? -0.488 -11.485 10.323 1.00 98.50 91 ILE A CA 1
ATOM 720 C C . ILE A 1 91 ? -0.402 -10.015 10.756 1.00 98.50 91 ILE A C 1
ATOM 722 O O . ILE A 1 91 ? -0.154 -9.746 11.932 1.00 98.50 91 ILE A O 1
ATOM 726 N N . GLY A 1 92 ? -0.651 -9.061 9.855 1.00 98.31 92 GLY A N 1
ATOM 727 C CA . GLY A 1 92 ? -0.630 -7.629 10.169 1.00 98.31 92 GLY A CA 1
ATOM 728 C C . GLY A 1 92 ? -1.647 -7.247 11.240 1.00 98.31 92 GLY A C 1
ATOM 729 O O . GLY A 1 92 ? -1.321 -6.523 12.192 1.00 98.31 92 GLY A O 1
ATOM 730 N N . TYR A 1 93 ? -2.852 -7.812 11.146 1.00 98.44 93 TYR A N 1
ATOM 731 C CA . TYR A 1 93 ? -3.877 -7.660 12.170 1.00 98.44 93 TYR A CA 1
ATOM 732 C C . TYR A 1 93 ? -3.417 -8.261 13.504 1.00 98.44 93 TYR A C 1
ATOM 734 O O . TYR A 1 93 ? -3.462 -7.587 14.532 1.00 98.44 93 TYR A O 1
ATOM 742 N N . TYR A 1 94 ? -2.930 -9.504 13.506 1.00 98.00 94 TYR A N 1
ATOM 743 C CA . TYR A 1 94 ? -2.518 -10.217 14.716 1.00 98.00 94 TYR A CA 1
ATOM 744 C C . TYR A 1 94 ? -1.357 -9.534 15.448 1.00 98.00 94 TYR A C 1
ATOM 746 O O . TYR A 1 94 ? -1.414 -9.358 16.666 1.00 98.00 94 TYR A O 1
ATOM 754 N N . VAL A 1 95 ? -0.326 -9.093 14.722 1.00 97.69 95 VAL A N 1
ATOM 755 C CA . VAL A 1 95 ? 0.819 -8.361 15.292 1.00 97.69 95 VAL A CA 1
ATOM 756 C C . VAL A 1 95 ? 0.344 -7.087 15.988 1.00 97.69 95 VAL A C 1
ATOM 758 O O . VAL A 1 95 ? 0.751 -6.792 17.117 1.00 97.69 95 VAL A O 1
ATOM 761 N N . THR A 1 96 ? -0.557 -6.348 15.344 1.00 97.56 96 THR A N 1
ATOM 762 C CA . THR A 1 96 ? -1.092 -5.100 15.894 1.00 97.56 96 THR A CA 1
ATOM 763 C C . THR A 1 96 ? -2.017 -5.371 17.082 1.00 97.56 96 THR A C 1
ATOM 765 O O . THR A 1 96 ? -1.890 -4.718 18.119 1.00 97.56 96 THR A O 1
ATOM 768 N N . TYR A 1 97 ? -2.870 -6.394 16.988 1.00 96.94 97 TYR A N 1
ATOM 769 C CA . TYR A 1 97 ? -3.710 -6.888 18.078 1.00 96.94 97 TYR A CA 1
ATOM 770 C C . TYR A 1 97 ? -2.878 -7.229 19.315 1.00 96.94 97 TYR A C 1
ATOM 772 O O . TYR A 1 97 ? -3.139 -6.690 20.388 1.00 96.94 97 TYR A O 1
ATOM 780 N N . GLN A 1 98 ? -1.832 -8.052 19.186 1.00 95.69 98 GLN A N 1
ATOM 781 C CA . GLN A 1 98 ? -0.977 -8.418 20.319 1.00 95.69 98 GLN A CA 1
ATOM 782 C C . GLN A 1 98 ? -0.397 -7.187 21.019 1.00 95.69 98 GLN A C 1
ATOM 784 O O . GLN A 1 98 ? -0.345 -7.131 22.248 1.00 95.69 98 GLN A O 1
ATOM 789 N N . LYS A 1 99 ? 0.009 -6.180 20.244 1.00 95.69 99 LYS A N 1
ATOM 790 C CA . LYS A 1 99 ? 0.556 -4.934 20.783 1.00 95.69 99 LYS A CA 1
ATOM 791 C C . LYS A 1 99 ? -0.504 -4.112 21.501 1.00 95.69 99 LYS A C 1
ATOM 793 O O . LYS A 1 99 ? -0.234 -3.622 22.588 1.00 95.69 99 LYS A O 1
ATOM 798 N N . ILE A 1 100 ? -1.721 -4.036 20.975 1.00 95.06 100 ILE A N 1
ATOM 799 C CA . ILE A 1 100 ? -2.851 -3.410 21.675 1.00 95.06 100 ILE A CA 1
ATOM 800 C C . ILE A 1 100 ? -3.134 -4.134 23.001 1.00 95.06 100 ILE A C 1
ATOM 802 O O . ILE A 1 100 ? -3.301 -3.488 24.036 1.00 95.06 100 ILE A O 1
ATOM 806 N N . ARG A 1 101 ? -3.123 -5.475 23.004 1.00 92.81 101 ARG A N 1
ATOM 807 C CA . ARG A 1 101 ? -3.373 -6.295 24.203 1.00 92.81 101 ARG A CA 1
ATOM 808 C C . ARG A 1 101 ? -2.310 -6.120 25.288 1.00 92.81 101 ARG A C 1
ATOM 810 O O . ARG A 1 101 ? -2.660 -6.158 26.466 1.00 92.81 101 ARG A O 1
ATOM 817 N N . GLN A 1 102 ? -1.050 -5.880 24.916 1.00 92.75 102 GLN A N 1
ATOM 818 C CA . GLN A 1 102 ? 0.030 -5.565 25.867 1.00 92.75 102 GLN A CA 1
ATOM 819 C C . GLN A 1 102 ? -0.259 -4.289 26.675 1.00 92.75 102 GLN A C 1
ATOM 821 O O . GLN A 1 102 ? 0.145 -4.198 27.828 1.00 92.75 102 GLN A O 1
ATOM 826 N N . HIS A 1 103 ? -1.029 -3.358 26.108 1.00 90.50 103 HIS A N 1
ATOM 827 C CA . HIS A 1 103 ? -1.389 -2.074 26.713 1.00 90.50 103 HIS A CA 1
ATOM 828 C C . HIS A 1 103 ? -2.863 -2.017 27.155 1.00 90.50 103 HIS A C 1
ATOM 830 O O . HIS A 1 103 ? -3.458 -0.942 27.265 1.00 90.50 103 HIS A O 1
ATOM 836 N N . ARG A 1 104 ? -3.499 -3.174 27.407 1.00 87.69 104 ARG A N 1
ATOM 837 C CA . ARG A 1 104 ? -4.932 -3.237 27.758 1.00 87.69 104 ARG A CA 1
ATOM 838 C C . ARG A 1 104 ? -5.280 -2.471 29.041 1.00 87.69 104 ARG A C 1
ATOM 840 O O . ARG A 1 104 ? -6.366 -1.906 29.122 1.00 87.69 104 ARG A O 1
ATOM 847 N N . ASN A 1 105 ? -4.354 -2.430 30.000 1.00 89.00 105 ASN A N 1
ATOM 848 C CA . ASN A 1 105 ? -4.539 -1.773 31.296 1.00 89.00 105 ASN A CA 1
ATOM 849 C C . ASN A 1 105 ? -4.123 -0.296 31.281 1.00 89.00 105 ASN A C 1
ATOM 851 O O . ASN A 1 105 ? -4.401 0.422 32.238 1.00 89.00 105 ASN A O 1
ATOM 855 N N . ASP A 1 106 ? -3.470 0.167 30.212 1.00 88.12 106 ASP A N 1
ATOM 856 C CA . ASP A 1 106 ? -2.980 1.538 30.151 1.00 88.12 106 ASP A CA 1
ATOM 857 C C . ASP A 1 106 ? -4.166 2.498 30.011 1.00 88.12 106 ASP A C 1
ATOM 859 O O . ASP A 1 106 ? -5.075 2.227 29.218 1.00 88.12 106 ASP A O 1
ATOM 863 N N . PRO A 1 107 ? -4.180 3.644 30.710 1.00 80.44 107 PRO A N 1
ATOM 864 C CA . PRO A 1 107 ? -5.273 4.611 30.598 1.00 80.44 107 PRO A CA 1
ATOM 865 C C . PRO A 1 107 ? -5.475 5.120 29.166 1.00 80.44 107 PRO A C 1
ATOM 867 O O . PRO A 1 107 ? -6.593 5.422 28.759 1.00 80.44 107 PRO A O 1
ATOM 870 N N . GLN A 1 108 ? -4.396 5.182 28.384 1.00 81.38 108 GLN A N 1
ATOM 871 C CA . GLN A 1 108 ? -4.398 5.646 27.002 1.00 81.38 108 GLN A CA 1
ATOM 872 C C . GLN A 1 108 ? -3.646 4.661 26.116 1.00 81.38 108 GLN A C 1
ATOM 874 O O . GLN A 1 108 ? -2.606 4.134 26.504 1.00 81.38 108 GLN A O 1
ATOM 879 N N . LEU A 1 109 ? -4.163 4.428 24.910 1.00 82.56 109 LEU A N 1
ATOM 880 C CA . LEU A 1 109 ? -3.475 3.589 23.938 1.00 82.56 109 LEU A CA 1
ATOM 881 C C . LEU A 1 109 ? -2.228 4.298 23.407 1.00 82.56 109 LEU A C 1
ATOM 883 O O . LEU A 1 109 ? -2.286 5.488 23.075 1.00 82.56 109 LEU A O 1
ATOM 887 N N . PRO A 1 110 ? -1.102 3.584 23.275 1.00 86.69 110 PRO A N 1
ATOM 888 C CA . PRO A 1 110 ? 0.063 4.159 22.641 1.00 86.69 110 PRO A CA 1
ATOM 889 C C . PRO A 1 110 ? -0.210 4.333 21.146 1.00 86.69 110 PRO A C 1
ATOM 891 O O . PRO A 1 110 ? -0.522 3.380 20.435 1.00 86.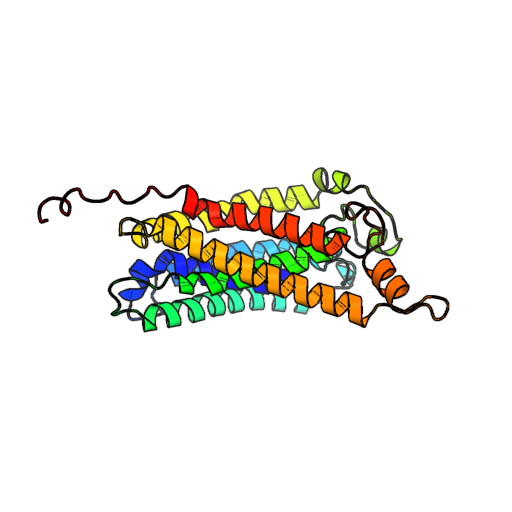69 110 PRO A O 1
ATOM 894 N N . THR A 1 111 ? -0.003 5.546 20.634 1.00 88.19 111 THR A N 1
ATOM 895 C CA . THR A 1 111 ? -0.106 5.847 19.194 1.00 88.19 111 THR A CA 1
ATOM 896 C C . THR A 1 111 ? 0.945 5.106 18.359 1.00 88.19 111 THR A C 1
ATOM 898 O O . THR A 1 111 ? 0.851 5.052 17.135 1.00 88.19 111 THR A O 1
ATOM 901 N N . SER A 1 112 ? 1.923 4.469 19.013 1.00 91.06 112 SER A N 1
ATOM 902 C CA . SER A 1 112 ? 2.941 3.643 18.371 1.00 91.06 112 SER A CA 1
ATOM 903 C C . SER A 1 112 ? 2.396 2.389 17.692 1.00 91.06 112 SER A C 1
ATOM 905 O O . SER A 1 112 ? 3.102 1.818 16.864 1.00 91.06 112 SER A O 1
ATOM 907 N N . ILE A 1 113 ? 1.151 1.979 17.966 1.00 93.94 113 ILE A N 1
ATOM 908 C CA . ILE A 1 113 ? 0.487 0.891 17.228 1.00 93.94 113 ILE A CA 1
ATOM 909 C C . ILE A 1 113 ? 0.306 1.223 15.740 1.00 93.94 113 ILE A C 1
ATOM 911 O O . ILE A 1 113 ? 0.298 0.319 14.912 1.00 93.94 113 ILE A O 1
ATOM 915 N N . HIS A 1 114 ? 0.238 2.508 15.370 1.00 94.06 114 HIS A N 1
ATOM 916 C CA . HIS A 1 114 ? 0.064 2.911 13.972 1.00 94.06 114 HIS A CA 1
ATOM 917 C C . HIS A 1 114 ? 1.334 2.724 13.128 1.00 94.06 114 HIS A C 1
ATOM 919 O O . HIS A 1 114 ? 1.252 2.689 11.905 1.00 94.06 114 HIS A O 1
ATOM 925 N N . LYS A 1 115 ? 2.504 2.513 13.747 1.00 95.62 115 LYS A N 1
ATOM 926 C CA . LYS A 1 115 ? 3.756 2.298 13.005 1.00 95.62 115 LYS A CA 1
ATOM 927 C C . LYS A 1 115 ? 3.712 1.071 12.088 1.00 95.62 115 LYS A C 1
ATOM 929 O O . LYS A 1 115 ? 4.395 1.058 11.075 1.00 95.62 115 LYS A O 1
ATOM 934 N N . TYR A 1 116 ? 2.936 0.040 12.444 1.00 96.56 116 TYR A N 1
ATOM 935 C CA . TYR A 1 116 ? 2.919 -1.225 11.704 1.00 96.56 116 TYR A CA 1
ATOM 936 C C . TYR A 1 116 ? 2.318 -1.059 10.310 1.00 96.56 116 TYR A C 1
ATOM 938 O O . TYR A 1 116 ? 2.940 -1.474 9.338 1.00 96.56 116 TYR A O 1
ATOM 946 N N . TRP A 1 117 ? 1.155 -0.409 10.200 1.00 96.25 117 TRP A N 1
ATOM 947 C CA . TRP A 1 117 ? 0.557 -0.148 8.891 1.00 96.25 117 TRP A CA 1
ATOM 948 C C . TRP A 1 117 ? 1.293 0.967 8.144 1.00 96.25 117 TRP A C 1
ATOM 950 O O . TRP A 1 117 ? 1.440 0.869 6.934 1.00 96.25 117 TRP A O 1
ATOM 960 N N . ILE A 1 118 ? 1.817 1.988 8.837 1.00 96.12 118 ILE A N 1
ATOM 961 C CA . ILE A 1 118 ? 2.551 3.080 8.175 1.00 96.12 118 ILE A CA 1
ATOM 962 C C . ILE A 1 118 ? 3.821 2.560 7.519 1.00 96.12 118 ILE A C 1
ATOM 964 O O . ILE A 1 118 ? 4.019 2.793 6.336 1.00 96.12 118 ILE A O 1
ATOM 968 N N . HIS A 1 119 ? 4.664 1.826 8.250 1.00 96.00 119 HIS A N 1
ATOM 969 C CA . HIS A 1 119 ? 5.909 1.317 7.677 1.00 96.00 119 HIS A CA 1
ATOM 970 C C . HIS A 1 119 ? 5.647 0.348 6.521 1.00 96.00 119 HIS A C 1
ATOM 972 O O . HIS A 1 119 ? 6.367 0.384 5.528 1.00 96.00 119 HIS A O 1
ATOM 978 N N . ALA A 1 120 ? 4.604 -0.482 6.615 1.00 96.31 120 ALA A N 1
ATOM 979 C CA . ALA A 1 120 ? 4.222 -1.358 5.517 1.00 96.31 120 ALA A CA 1
ATOM 980 C C . ALA A 1 120 ? 3.710 -0.563 4.296 1.00 96.31 120 ALA A C 1
ATOM 982 O O . ALA A 1 120 ? 4.116 -0.867 3.175 1.00 96.31 120 ALA A O 1
ATOM 983 N N . TYR A 1 121 ? 2.933 0.514 4.480 1.00 94.75 121 TYR A N 1
ATOM 984 C CA . TYR A 1 121 ? 2.587 1.428 3.383 1.00 94.75 121 TYR A CA 1
ATOM 985 C C . TYR A 1 121 ? 3.807 2.156 2.809 1.00 94.75 121 TYR A C 1
ATOM 987 O O . TYR A 1 121 ? 3.903 2.263 1.593 1.00 94.75 121 TYR A O 1
ATOM 995 N N . THR A 1 122 ? 4.768 2.594 3.626 1.00 95.56 122 THR A N 1
ATOM 996 C CA . THR A 1 122 ? 6.011 3.193 3.116 1.00 95.56 122 THR A CA 1
ATOM 997 C C . THR A 1 122 ? 6.792 2.185 2.269 1.00 95.56 122 THR A C 1
ATOM 999 O O . THR A 1 122 ? 7.283 2.542 1.201 1.00 95.56 122 THR A O 1
ATOM 1002 N N . CYS A 1 123 ? 6.888 0.915 2.681 1.00 95.06 123 CYS A N 1
ATOM 1003 C CA . CYS A 1 123 ? 7.506 -0.132 1.856 1.00 95.06 123 CYS A CA 1
ATOM 1004 C C . CYS A 1 123 ? 6.769 -0.312 0.520 1.00 95.06 123 CYS A C 1
ATOM 1006 O O . CYS A 1 123 ? 7.409 -0.384 -0.528 1.00 95.06 123 CYS A O 1
ATOM 1008 N N . PHE A 1 124 ? 5.436 -0.324 0.546 1.00 94.31 124 PHE A N 1
ATOM 1009 C CA . PHE A 1 124 ? 4.598 -0.341 -0.654 1.00 94.31 124 PHE A CA 1
ATOM 1010 C C . PHE A 1 124 ? 4.886 0.864 -1.574 1.00 94.31 124 PHE A C 1
ATOM 1012 O O . PHE A 1 124 ? 5.186 0.680 -2.756 1.00 94.31 124 PHE A O 1
ATOM 1019 N N . CYS A 1 125 ? 4.890 2.086 -1.034 1.00 94.25 125 CYS A N 1
ATOM 1020 C CA . CYS A 1 125 ? 5.199 3.310 -1.773 1.00 94.25 125 CYS A CA 1
ATOM 1021 C C . CYS A 1 125 ? 6.628 3.306 -2.317 1.00 94.25 125 CYS A C 1
ATOM 1023 O O . CYS A 1 125 ? 6.860 3.816 -3.408 1.00 94.25 125 CYS A O 1
ATOM 1025 N N . ALA A 1 126 ? 7.586 2.724 -1.592 1.00 94.75 126 ALA A N 1
ATOM 1026 C CA . ALA A 1 126 ? 8.963 2.591 -2.048 1.00 94.75 126 ALA A CA 1
ATOM 1027 C C . ALA A 1 126 ? 9.047 1.706 -3.289 1.00 94.75 126 ALA A C 1
ATOM 1029 O O . ALA A 1 126 ? 9.643 2.115 -4.280 1.00 94.75 126 ALA A O 1
ATOM 1030 N N . ILE A 1 127 ? 8.407 0.536 -3.288 1.00 92.56 127 ILE A N 1
ATOM 1031 C CA . ILE A 1 127 ? 8.439 -0.354 -4.454 1.00 92.56 127 ILE A CA 1
ATOM 1032 C C . ILE A 1 127 ? 7.735 0.302 -5.651 1.00 92.56 127 ILE A C 1
ATOM 1034 O O . ILE A 1 127 ? 8.288 0.316 -6.752 1.00 92.56 127 ILE A O 1
ATOM 1038 N N . LEU A 1 128 ? 6.553 0.896 -5.444 1.00 91.75 128 LEU A N 1
ATOM 1039 C CA . LEU A 1 128 ? 5.816 1.580 -6.511 1.00 91.75 128 LEU A CA 1
ATOM 1040 C C . LEU A 1 128 ? 6.552 2.800 -7.050 1.00 91.75 128 LEU A C 1
ATOM 1042 O O . LEU A 1 128 ? 6.681 2.969 -8.259 1.00 91.75 128 LEU A O 1
ATOM 1046 N N . GLY A 1 129 ? 7.017 3.661 -6.155 1.00 91.19 129 GLY A N 1
ATOM 1047 C CA . GLY A 1 129 ? 7.600 4.941 -6.506 1.00 91.19 129 GLY A CA 1
ATOM 1048 C C . GLY A 1 129 ? 9.003 4.808 -7.080 1.00 91.19 129 GLY A C 1
ATOM 1049 O O . GLY A 1 129 ? 9.304 5.455 -8.078 1.00 91.19 129 GLY A O 1
ATOM 1050 N N . LEU A 1 130 ? 9.834 3.904 -6.550 1.00 92.12 130 LEU A N 1
ATOM 1051 C CA . LEU A 1 130 ? 11.117 3.586 -7.183 1.00 92.12 130 LEU A CA 1
ATOM 1052 C C . LEU A 1 130 ? 10.907 2.860 -8.528 1.00 92.12 130 LEU A C 1
ATOM 1054 O O . LEU A 1 130 ? 11.697 3.020 -9.457 1.00 92.12 130 LEU A O 1
ATOM 1058 N N . GLY A 1 131 ? 9.818 2.096 -8.655 1.00 91.62 131 GLY A N 1
ATOM 1059 C CA . GLY A 1 131 ? 9.394 1.405 -9.872 1.00 91.62 131 GLY A CA 1
ATOM 1060 C C . GLY A 1 131 ? 8.448 2.198 -10.782 1.00 91.62 131 GLY A C 1
ATOM 1061 O O . GLY A 1 131 ? 7.844 1.592 -11.670 1.00 91.62 131 GLY A O 1
ATOM 1062 N N . TYR A 1 132 ? 8.299 3.519 -10.603 1.00 92.12 132 TYR A N 1
ATOM 1063 C CA . TYR A 1 132 ? 7.185 4.279 -11.198 1.00 92.12 132 TYR A CA 1
ATOM 1064 C C . TYR A 1 132 ? 7.109 4.177 -12.727 1.00 92.12 132 TYR A C 1
ATOM 1066 O O . TYR A 1 132 ? 6.020 4.183 -13.291 1.00 92.12 132 TYR A O 1
ATOM 1074 N N . ASN A 1 133 ? 8.248 4.043 -13.413 1.00 90.75 133 ASN A N 1
ATOM 1075 C CA . ASN A 1 133 ? 8.282 3.893 -14.870 1.00 90.75 133 ASN A CA 1
ATOM 1076 C C . ASN A 1 133 ? 7.588 2.613 -15.353 1.00 90.75 133 ASN A C 1
ATOM 1078 O O . ASN A 1 133 ? 6.976 2.629 -16.417 1.00 90.75 133 ASN A O 1
ATOM 1082 N N . ARG A 1 134 ? 7.670 1.531 -14.571 1.00 92.88 134 ARG A N 1
ATOM 1083 C CA . ARG A 1 134 ? 6.961 0.273 -14.838 1.00 92.88 134 ARG A CA 1
ATOM 1084 C C . ARG A 1 134 ? 5.496 0.418 -14.445 1.00 92.88 134 ARG A C 1
ATOM 1086 O O . ARG A 1 134 ? 4.618 0.140 -15.248 1.00 92.88 134 ARG A O 1
ATOM 1093 N N . PHE A 1 135 ? 5.228 0.945 -13.251 1.00 93.19 135 PHE A N 1
ATOM 1094 C CA . PHE A 1 135 ? 3.860 1.141 -12.766 1.00 93.19 135 PHE A CA 1
ATOM 1095 C C . PHE A 1 135 ? 3.016 2.030 -13.696 1.00 93.19 135 PHE A C 1
ATOM 1097 O O . PHE A 1 135 ? 1.867 1.715 -13.984 1.00 93.19 135 PHE A O 1
ATOM 1104 N N . MET A 1 136 ? 3.589 3.118 -14.212 1.00 93.75 136 MET A N 1
ATOM 1105 C CA . MET A 1 136 ? 2.907 4.057 -15.107 1.00 93.75 136 MET A CA 1
ATOM 1106 C C . MET A 1 136 ? 3.037 3.686 -16.591 1.00 93.75 136 MET A C 1
ATOM 1108 O O . MET A 1 136 ? 2.808 4.532 -17.459 1.00 93.75 136 MET A O 1
ATOM 1112 N N . TYR A 1 137 ? 3.436 2.456 -16.919 1.00 94.62 137 TYR A N 1
ATOM 1113 C CA . TYR A 1 137 ? 3.485 2.018 -18.308 1.00 94.62 137 TYR A CA 1
ATOM 1114 C C . TYR A 1 137 ? 2.070 1.688 -18.813 1.00 94.62 137 TYR A C 1
ATOM 1116 O O . TYR A 1 137 ? 1.386 0.882 -18.183 1.00 94.62 137 TYR A O 1
ATOM 1124 N N . PRO A 1 138 ? 1.605 2.300 -19.919 1.00 95.44 138 PRO A N 1
ATOM 1125 C CA . PRO A 1 138 ? 0.200 2.232 -20.326 1.00 95.44 138 PRO A CA 1
ATOM 1126 C C . PRO A 1 138 ? -0.147 1.037 -21.230 1.00 95.44 138 PRO A C 1
ATOM 1128 O O . PRO A 1 138 ? -1.306 0.919 -21.623 1.00 95.44 138 PRO A O 1
ATOM 1131 N N . SER A 1 139 ? 0.837 0.218 -21.617 1.00 94.00 139 SER A N 1
ATOM 1132 C CA . SER A 1 139 ? 0.705 -0.818 -22.653 1.00 94.00 139 SER A CA 1
ATOM 1133 C C . SER A 1 139 ? 1.036 -2.220 -22.121 1.00 94.00 139 SER A C 1
ATOM 1135 O O . SER A 1 139 ? 1.230 -2.402 -20.923 1.00 94.00 139 SER A O 1
ATOM 1137 N N . ASP A 1 140 ? 1.065 -3.216 -23.003 1.00 92.94 140 ASP A N 1
ATOM 1138 C CA . ASP A 1 140 ? 1.297 -4.623 -22.672 1.00 92.94 140 ASP A CA 1
ATOM 1139 C C . ASP A 1 140 ? 2.785 -5.000 -22.504 1.00 92.94 140 ASP A C 1
ATOM 1141 O O . ASP A 1 140 ? 3.705 -4.187 -22.660 1.00 92.94 140 ASP A O 1
ATOM 1145 N N . TYR A 1 141 ? 3.020 -6.266 -22.144 1.00 92.81 141 TYR A N 1
ATOM 1146 C CA . TYR A 1 141 ? 4.359 -6.815 -21.942 1.00 92.81 141 TYR A CA 1
ATOM 1147 C C . TYR A 1 141 ? 5.197 -6.832 -23.223 1.00 92.81 141 TYR A C 1
ATOM 1149 O O . TYR A 1 141 ? 6.398 -6.557 -23.176 1.00 92.81 141 TYR A O 1
ATOM 1157 N N . VAL A 1 142 ? 4.577 -7.104 -24.373 1.00 93.44 142 VAL A N 1
ATOM 1158 C CA . VAL A 1 142 ? 5.269 -7.170 -25.665 1.00 93.44 142 VAL A CA 1
ATOM 1159 C C . VAL A 1 142 ? 5.838 -5.801 -26.034 1.00 93.44 142 VAL A C 1
ATOM 1161 O O . VAL A 1 142 ? 7.024 -5.696 -26.357 1.00 93.44 142 VAL A O 1
ATOM 1164 N N . ALA A 1 143 ? 5.040 -4.738 -25.912 1.00 94.31 143 ALA A N 1
ATOM 1165 C CA . ALA A 1 143 ? 5.485 -3.366 -26.142 1.00 94.31 143 ALA A CA 1
ATOM 1166 C C . ALA A 1 143 ? 6.603 -2.957 -25.169 1.00 94.31 143 ALA A C 1
ATOM 1168 O O . ALA A 1 143 ? 7.599 -2.355 -25.589 1.00 94.31 143 ALA A O 1
ATOM 1169 N N . TRP A 1 144 ? 6.483 -3.341 -23.892 1.00 93.44 144 TRP A N 1
ATOM 1170 C CA . TRP A 1 144 ? 7.521 -3.093 -22.889 1.00 93.44 144 TRP A CA 1
ATOM 1171 C C . TRP A 1 144 ? 8.849 -3.758 -23.271 1.00 93.44 144 TRP A C 1
ATOM 1173 O O . TRP A 1 144 ? 9.900 -3.113 -23.262 1.00 93.44 144 TRP A O 1
ATOM 1183 N N . ARG A 1 145 ? 8.816 -5.038 -23.660 1.00 93.50 145 ARG A N 1
ATOM 1184 C CA . ARG A 1 145 ? 10.004 -5.802 -24.076 1.00 93.50 145 ARG A CA 1
ATOM 1185 C C . ARG A 1 145 ? 10.619 -5.296 -25.375 1.00 93.50 145 ARG A C 1
ATOM 1187 O O . ARG A 1 145 ? 11.837 -5.366 -25.519 1.00 93.50 145 ARG A O 1
ATOM 1194 N N . ALA A 1 146 ? 9.805 -4.761 -26.280 1.00 95.56 146 ALA A N 1
ATOM 1195 C CA . ALA A 1 146 ? 10.267 -4.099 -27.496 1.00 95.56 146 ALA A CA 1
ATOM 1196 C C . ALA A 1 146 ? 10.902 -2.717 -27.232 1.00 95.56 146 ALA A C 1
ATOM 1198 O O . ALA A 1 146 ? 11.417 -2.098 -28.161 1.00 95.56 146 ALA A O 1
ATOM 1199 N N . GLY A 1 147 ? 10.884 -2.225 -25.986 1.00 94.38 147 GLY A N 1
ATOM 1200 C CA . GLY A 1 147 ? 11.474 -0.939 -25.615 1.00 94.38 147 GLY A CA 1
ATOM 1201 C C . GLY A 1 147 ? 10.652 0.264 -26.076 1.00 94.38 147 GLY A C 1
ATOM 1202 O O . GLY A 1 147 ? 11.191 1.363 -26.196 1.00 94.38 147 GLY A O 1
ATOM 1203 N N . VAL A 1 148 ? 9.355 0.080 -26.345 1.00 95.44 148 VAL A N 1
ATOM 1204 C CA . VAL A 1 148 ? 8.476 1.175 -26.771 1.00 95.44 148 VAL A CA 1
ATOM 1205 C C . VAL A 1 148 ? 8.289 2.146 -25.611 1.00 95.44 148 VAL A C 1
ATOM 1207 O O . VAL A 1 148 ? 7.820 1.764 -24.538 1.00 95.44 148 VAL A O 1
ATOM 1210 N N . VAL A 1 149 ? 8.630 3.416 -25.825 1.00 92.44 149 VAL A N 1
ATOM 1211 C CA . VAL A 1 149 ? 8.534 4.467 -24.805 1.00 92.44 149 VAL A CA 1
ATOM 1212 C C . VAL A 1 149 ? 7.249 5.270 -24.996 1.00 92.44 149 VAL A C 1
ATOM 1214 O O . VAL A 1 149 ? 6.987 5.792 -26.075 1.00 92.44 149 VAL A O 1
ATOM 1217 N N . TYR A 1 150 ? 6.476 5.425 -23.919 1.00 92.69 150 TYR A N 1
ATOM 1218 C CA . TYR A 1 150 ? 5.270 6.257 -23.886 1.00 92.69 150 TYR A CA 1
ATOM 1219 C C . TYR A 1 150 ? 5.449 7.463 -22.960 1.00 92.69 150 TYR A C 1
ATOM 1221 O O . TYR A 1 150 ? 6.135 7.344 -21.936 1.00 92.69 150 TYR A O 1
ATOM 1229 N N . PRO A 1 151 ? 4.804 8.611 -23.241 1.00 92.12 151 PRO A N 1
ATOM 1230 C CA . PRO A 1 151 ? 4.740 9.711 -22.284 1.00 92.12 151 PRO A CA 1
ATOM 1231 C C . PRO A 1 151 ? 3.986 9.279 -21.016 1.00 92.12 151 PRO A C 1
ATOM 1233 O O . PRO A 1 151 ? 3.029 8.513 -21.093 1.00 92.12 151 PRO A O 1
ATOM 1236 N N . LEU A 1 152 ? 4.376 9.797 -19.842 1.00 87.69 152 LEU A N 1
ATOM 1237 C CA . LEU A 1 152 ? 3.711 9.486 -18.559 1.00 87.69 152 LEU A CA 1
ATOM 1238 C C . LEU A 1 152 ? 2.204 9.773 -18.588 1.00 87.69 152 LEU A C 1
ATOM 1240 O O . LEU A 1 152 ? 1.420 9.075 -17.951 1.00 87.69 152 LEU A O 1
ATOM 1244 N N . THR A 1 153 ? 1.796 10.786 -19.352 1.00 93.12 153 THR A N 1
ATOM 1245 C CA . THR A 1 153 ? 0.396 11.189 -19.488 1.00 93.12 153 THR A CA 1
ATOM 1246 C C . THR A 1 153 ? -0.479 10.112 -20.127 1.00 93.12 153 THR A C 1
ATOM 1248 O O . THR A 1 153 ? -1.671 10.055 -19.833 1.00 93.12 153 THR A O 1
ATOM 1251 N N . ALA A 1 154 ? 0.098 9.213 -20.932 1.00 95.50 154 ALA A N 1
ATOM 1252 C CA . ALA A 1 154 ? -0.637 8.118 -21.558 1.00 95.50 154 ALA A CA 1
ATOM 1253 C C . ALA A 1 154 ? -1.249 7.162 -20.520 1.00 95.50 154 ALA A C 1
ATOM 1255 O O . ALA A 1 154 ? -2.330 6.621 -20.750 1.00 95.50 154 ALA A O 1
ATOM 1256 N N . PHE A 1 155 ? -0.632 7.021 -19.340 1.00 94.94 155 PHE A N 1
ATOM 1257 C CA . PHE A 1 155 ? -1.189 6.219 -18.250 1.00 94.94 155 PHE A CA 1
ATOM 1258 C C . PHE A 1 155 ? -2.583 6.696 -17.825 1.00 94.94 155 PHE A C 1
ATOM 1260 O O . PHE A 1 155 ? -3.458 5.871 -17.566 1.00 94.94 155 PHE A O 1
ATOM 1267 N N . PHE A 1 156 ? -2.830 8.011 -17.833 1.00 95.12 156 PHE A N 1
ATOM 1268 C CA . PHE A 1 156 ? -4.098 8.590 -17.372 1.00 95.12 156 PHE A CA 1
ATOM 1269 C C . PHE A 1 156 ? -5.291 8.339 -18.297 1.00 95.12 156 PHE A C 1
ATOM 1271 O O . PHE A 1 156 ? -6.427 8.634 -17.941 1.00 95.12 156 PHE A O 1
ATOM 1278 N N . THR A 1 157 ? -5.039 7.771 -19.472 1.00 96.00 157 THR A N 1
ATOM 1279 C CA . THR A 1 157 ? -6.072 7.339 -20.422 1.00 96.00 157 THR A CA 1
ATOM 1280 C C . THR A 1 157 ? -6.002 5.835 -20.690 1.00 96.00 157 THR A C 1
ATOM 1282 O O . THR A 1 157 ? -6.723 5.317 -21.539 1.00 96.00 157 THR A O 1
ATOM 1285 N N . SER A 1 158 ? -5.142 5.118 -19.961 1.00 95.50 158 SER A N 1
ATOM 1286 C CA . SER A 1 158 ? -4.919 3.688 -20.148 1.00 95.50 158 SER A CA 1
ATOM 1287 C C . SER A 1 158 ? -6.040 2.847 -19.541 1.00 95.50 158 SER A C 1
ATOM 1289 O O . SER A 1 158 ? -6.650 3.204 -18.528 1.00 95.50 158 SER A O 1
ATOM 1291 N N . ARG A 1 159 ? -6.252 1.660 -20.118 1.00 94.81 159 ARG A N 1
ATOM 1292 C CA . ARG A 1 159 ? -7.158 0.634 -19.579 1.00 94.81 159 ARG A CA 1
ATOM 1293 C C . ARG A 1 159 ? -6.818 0.263 -18.132 1.00 94.81 159 ARG A C 1
ATOM 1295 O O . ARG A 1 159 ? -7.722 0.027 -17.332 1.00 94.81 159 ARG A O 1
ATOM 1302 N N . ILE A 1 160 ? -5.528 0.236 -17.801 1.00 93.69 160 ILE A N 1
ATOM 1303 C CA . ILE A 1 160 ? -5.027 -0.098 -16.466 1.00 93.69 160 ILE A CA 1
ATOM 1304 C C . ILE A 1 160 ? -5.563 0.897 -15.433 1.00 93.69 160 ILE A C 1
ATOM 1306 O O . ILE A 1 160 ? -6.171 0.477 -14.451 1.00 93.69 160 ILE A O 1
ATOM 1310 N N . LEU A 1 161 ? -5.432 2.210 -15.675 1.00 95.06 161 LEU A N 1
ATOM 1311 C CA . LEU A 1 161 ? -5.957 3.212 -14.742 1.00 95.06 161 LEU A CA 1
ATOM 1312 C C . LEU A 1 161 ? -7.471 3.068 -14.555 1.00 95.06 161 LEU A C 1
ATOM 1314 O O . LEU A 1 161 ? -7.945 3.077 -13.422 1.00 95.06 161 LEU A O 1
ATOM 1318 N N . PHE A 1 162 ? -8.236 2.913 -15.638 1.00 95.94 162 PHE A N 1
ATOM 1319 C CA . PHE A 1 162 ? -9.688 2.744 -15.525 1.00 95.94 162 PHE A CA 1
ATOM 1320 C C . PHE A 1 162 ? -10.070 1.483 -14.744 1.00 95.94 162 PHE A C 1
ATOM 1322 O O . PHE A 1 162 ? -11.028 1.513 -13.973 1.00 95.94 162 PHE A O 1
ATOM 1329 N N . THR A 1 163 ? -9.291 0.408 -14.873 1.00 94.62 163 THR A N 1
ATOM 1330 C CA . THR A 1 163 ? -9.470 -0.817 -14.082 1.00 94.62 163 THR A CA 1
ATOM 1331 C C . THR A 1 163 ? -9.218 -0.552 -12.595 1.00 94.62 163 THR A C 1
ATOM 1333 O O . THR A 1 163 ? -10.044 -0.920 -11.760 1.00 94.62 163 THR A O 1
ATOM 1336 N N . LEU A 1 164 ? -8.140 0.165 -12.255 1.00 93.88 164 LEU A N 1
ATOM 1337 C CA . LEU A 1 164 ? -7.840 0.559 -10.873 1.00 93.88 164 LEU A CA 1
ATOM 1338 C C . LEU A 1 164 ? -8.918 1.468 -10.279 1.00 93.88 164 LEU A C 1
ATOM 1340 O O . LEU A 1 164 ? -9.311 1.280 -9.130 1.00 93.88 164 LEU A O 1
ATOM 1344 N N . LEU A 1 165 ? -9.429 2.429 -11.053 1.00 95.25 165 LEU A N 1
ATOM 1345 C CA . LEU A 1 165 ? -10.517 3.305 -10.619 1.00 95.25 165 LEU A CA 1
ATOM 1346 C C . LEU A 1 165 ? -11.801 2.509 -10.365 1.00 95.25 165 LEU A C 1
ATOM 1348 O O . LEU A 1 165 ? -12.421 2.681 -9.317 1.00 95.25 165 LEU A O 1
ATOM 1352 N N . ALA A 1 166 ? -12.169 1.606 -11.278 1.00 95.50 166 ALA A N 1
ATOM 1353 C CA . ALA A 1 166 ? -13.347 0.755 -11.130 1.00 95.50 166 ALA A CA 1
ATOM 1354 C C . ALA A 1 166 ? -13.259 -0.131 -9.876 1.00 95.50 166 ALA A C 1
ATOM 1356 O O . ALA A 1 166 ? -14.219 -0.221 -9.113 1.00 95.50 166 ALA A O 1
ATOM 1357 N N . MET A 1 167 ? -12.095 -0.729 -9.609 1.00 94.69 167 MET A N 1
ATOM 1358 C CA . MET A 1 167 ? -11.865 -1.491 -8.377 1.00 94.69 167 MET A CA 1
ATOM 1359 C C . MET A 1 167 ? -11.863 -0.600 -7.135 1.00 94.69 167 MET A C 1
ATOM 1361 O O . MET A 1 167 ? -12.427 -0.971 -6.104 1.00 94.69 167 MET A O 1
ATOM 1365 N N . GLY A 1 168 ? -11.277 0.594 -7.239 1.00 93.94 168 GLY A N 1
ATOM 1366 C CA . GLY A 1 168 ? -11.233 1.588 -6.172 1.00 93.94 168 GLY A CA 1
ATOM 1367 C C . GLY A 1 168 ? -12.621 1.990 -5.674 1.00 93.94 168 GLY A C 1
ATOM 1368 O O . GLY A 1 168 ? -12.792 2.181 -4.472 1.00 93.94 168 GLY A O 1
ATOM 1369 N N . VAL A 1 169 ? -13.631 2.031 -6.553 1.00 95.88 169 VAL A N 1
ATOM 1370 C CA . VAL A 1 169 ? -15.032 2.309 -6.177 1.00 95.88 169 VAL A CA 1
ATOM 1371 C C . VAL A 1 169 ? -15.571 1.303 -5.157 1.00 95.88 169 VAL A C 1
ATOM 1373 O O . VAL A 1 169 ? -16.373 1.678 -4.308 1.00 95.88 169 VAL A O 1
ATOM 1376 N N . VAL A 1 170 ? -15.128 0.045 -5.201 1.00 95.00 170 VAL A N 1
ATOM 1377 C CA . VAL A 1 170 ? -15.560 -0.997 -4.253 1.00 95.00 170 VAL A CA 1
ATOM 1378 C C . VAL A 1 170 ? -14.600 -1.092 -3.068 1.00 95.00 170 VAL A C 1
ATOM 1380 O O . VAL A 1 170 ? -15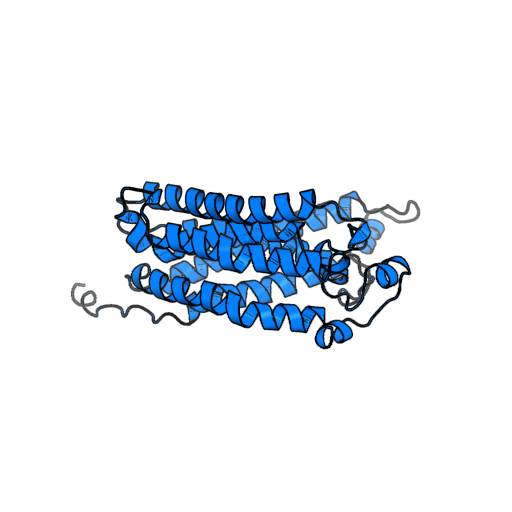.026 -1.139 -1.913 1.00 95.00 170 VAL A O 1
ATOM 1383 N N . LEU A 1 171 ? -13.296 -1.089 -3.346 1.00 95.25 171 LEU A N 1
ATOM 1384 C CA . LEU A 1 171 ? -12.249 -1.303 -2.350 1.00 95.25 171 LEU A CA 1
ATOM 1385 C C . LEU A 1 171 ? -12.167 -0.144 -1.350 1.00 95.25 171 LEU A C 1
ATOM 1387 O O . LEU A 1 171 ? -12.099 -0.386 -0.143 1.00 95.25 171 LEU A O 1
ATOM 1391 N N . LEU A 1 172 ? -12.207 1.109 -1.819 1.00 93.75 172 LEU A N 1
ATOM 1392 C CA . LEU A 1 172 ? -12.024 2.271 -0.947 1.00 93.75 172 LEU A CA 1
ATOM 1393 C C . LEU A 1 172 ? -13.154 2.411 0.081 1.00 93.75 172 LEU A C 1
ATOM 1395 O O . LEU A 1 172 ? -12.826 2.526 1.261 1.00 93.75 172 LEU A O 1
ATOM 1399 N N . PRO A 1 173 ? -14.456 2.336 -0.265 1.00 94.94 173 PRO A N 1
ATOM 1400 C CA . PRO A 1 173 ? -15.510 2.373 0.749 1.00 94.94 173 PRO A CA 1
ATOM 1401 C C . PRO A 1 173 ? -15.400 1.223 1.751 1.00 94.94 173 PRO A C 1
ATOM 1403 O O . PRO A 1 173 ? -15.510 1.451 2.957 1.00 94.94 173 PRO A O 1
ATOM 1406 N N . ALA A 1 174 ? -15.111 0.009 1.269 1.00 96.50 174 ALA A N 1
ATOM 1407 C CA . ALA A 1 174 ? -14.951 -1.166 2.118 1.00 96.50 174 ALA A CA 1
ATOM 1408 C C . ALA A 1 174 ? -13.757 -1.046 3.083 1.00 96.50 174 ALA A C 1
ATOM 1410 O O . ALA A 1 174 ? -13.801 -1.591 4.183 1.00 96.50 174 ALA A O 1
ATOM 1411 N N . ALA A 1 175 ? -12.708 -0.306 2.727 1.00 95.25 175 ALA A N 1
ATOM 1412 C CA . ALA A 1 175 ? -11.599 -0.033 3.635 1.00 95.25 175 ALA A CA 1
ATOM 1413 C C . ALA A 1 175 ? -11.858 1.176 4.554 1.00 95.25 175 ALA A C 1
ATOM 1415 O O . ALA A 1 175 ? -11.544 1.137 5.743 1.00 95.25 175 ALA A O 1
ATOM 1416 N N . TYR A 1 176 ? -12.435 2.262 4.040 1.00 94.62 176 TYR A N 1
ATOM 1417 C CA . TYR A 1 176 ? -12.469 3.547 4.747 1.00 94.62 176 TYR A CA 1
ATOM 1418 C C . TYR A 1 176 ? -13.627 3.661 5.734 1.00 94.62 176 TYR A C 1
ATOM 1420 O O . TYR A 1 176 ? -13.448 4.244 6.805 1.00 94.62 176 TYR A O 1
ATOM 1428 N N . ILE A 1 177 ? -14.798 3.105 5.412 1.00 94.88 177 ILE A N 1
ATOM 1429 C CA . ILE A 1 177 ? -15.981 3.189 6.281 1.00 94.88 177 ILE A CA 1
ATOM 1430 C C . ILE A 1 177 ? -15.722 2.526 7.649 1.00 94.88 177 ILE A C 1
ATOM 1432 O O . ILE A 1 177 ? -15.942 3.188 8.667 1.00 94.88 177 ILE A O 1
ATOM 1436 N N . PRO A 1 178 ? -15.199 1.285 7.734 1.00 95.25 178 PRO A N 1
ATOM 1437 C CA . PRO A 1 178 ? -14.886 0.663 9.022 1.00 95.25 178 PRO A CA 1
ATOM 1438 C C . PRO A 1 178 ? -13.807 1.423 9.791 1.00 95.25 178 PRO A C 1
ATOM 1440 O O . PRO A 1 178 ? -13.960 1.650 10.988 1.00 95.25 178 PRO A O 1
ATOM 1443 N N . CYS A 1 179 ? -12.750 1.877 9.105 1.00 94.62 179 CYS A N 1
ATOM 1444 C CA . CYS A 1 179 ? -11.708 2.702 9.715 1.00 94.62 179 CYS A CA 1
ATOM 1445 C C . CYS A 1 179 ? -12.296 3.957 10.360 1.00 94.62 179 CYS A C 1
ATOM 1447 O O . CYS A 1 179 ? -11.967 4.256 11.503 1.00 94.62 179 CYS A O 1
ATOM 1449 N N . TYR A 1 180 ? -13.190 4.661 9.663 1.00 93.38 180 TYR A N 1
ATOM 1450 C CA . TYR A 1 180 ? -13.872 5.839 10.193 1.00 93.38 180 TYR A CA 1
ATOM 1451 C C . TYR A 1 180 ? -14.720 5.509 11.431 1.00 93.38 180 TYR A C 1
ATOM 1453 O O . TYR A 1 180 ? -14.588 6.178 12.458 1.00 93.38 180 TYR A O 1
ATOM 1461 N N . ILE A 1 181 ? -15.555 4.466 11.351 1.00 93.44 181 ILE A N 1
ATOM 1462 C CA . ILE A 1 181 ? -16.448 4.053 12.444 1.00 93.44 181 ILE A CA 1
ATOM 1463 C C . ILE A 1 181 ? -15.636 3.662 13.682 1.00 93.44 181 ILE A C 1
ATOM 1465 O O . ILE A 1 181 ? -15.869 4.188 14.766 1.00 93.44 181 ILE A O 1
ATOM 1469 N N . TRP A 1 182 ? -14.649 2.781 13.530 1.00 94.62 182 TRP A N 1
ATOM 1470 C CA . TRP A 1 182 ? -13.879 2.267 14.660 1.00 94.62 182 TRP A CA 1
ATOM 1471 C C . TRP A 1 182 ? -12.943 3.310 15.264 1.00 94.62 182 TRP A C 1
ATOM 1473 O O . TRP A 1 182 ? -12.763 3.359 16.483 1.00 94.62 182 TRP A O 1
ATOM 1483 N N . LEU A 1 183 ? -12.354 4.170 14.431 1.00 91.81 183 LEU A N 1
ATOM 1484 C CA . LEU A 1 183 ? -11.434 5.190 14.914 1.00 91.81 183 LEU A CA 1
ATOM 1485 C C . LEU A 1 183 ? -12.174 6.264 15.725 1.00 91.81 183 LEU A C 1
ATOM 1487 O O . LEU A 1 183 ? -11.609 6.770 16.692 1.00 91.81 183 LEU A O 1
ATOM 1491 N N . LYS A 1 184 ? -13.447 6.548 15.417 1.00 87.94 184 LYS A N 1
ATOM 1492 C CA . LYS A 1 184 ? -14.311 7.405 16.246 1.00 87.94 184 LYS A CA 1
ATOM 1493 C C . LYS A 1 184 ? -14.456 6.871 17.676 1.00 87.94 184 LYS A C 1
ATOM 1495 O O . LYS A 1 184 ? -14.378 7.651 18.619 1.00 87.94 184 LYS A O 1
ATOM 1500 N N . ASP A 1 185 ? -14.611 5.559 17.832 1.00 87.00 185 ASP A N 1
ATOM 1501 C CA . ASP A 1 185 ? -14.739 4.913 19.146 1.00 87.00 185 ASP A CA 1
ATOM 1502 C C . ASP A 1 185 ? -13.387 4.742 19.859 1.00 87.00 185 ASP A C 1
ATOM 1504 O O . ASP A 1 185 ? -13.333 4.551 21.074 1.00 87.00 185 ASP A O 1
ATOM 1508 N N . THR A 1 186 ? -12.282 4.812 19.113 1.00 87.69 186 THR A N 1
ATOM 1509 C CA . THR A 1 186 ? -10.918 4.730 19.651 1.00 87.69 186 THR A CA 1
ATOM 1510 C C . THR A 1 186 ? -10.392 6.095 20.113 1.00 87.69 186 THR A C 1
ATOM 1512 O O . THR A 1 186 ? -9.706 6.168 21.132 1.00 87.69 186 THR A O 1
ATOM 1515 N N . LEU A 1 187 ? -10.704 7.181 19.398 1.00 86.50 187 LEU A N 1
ATOM 1516 C CA . LEU A 1 187 ? -10.260 8.543 19.719 1.00 86.50 187 LEU A CA 1
ATOM 1517 C C . LEU A 1 187 ? -11.237 9.216 20.689 1.00 86.50 187 LEU A C 1
ATOM 1519 O O . LEU A 1 187 ? -12.077 10.019 20.290 1.00 86.50 187 LEU A O 1
ATOM 1523 N N . THR A 1 188 ? -11.128 8.882 21.974 1.00 82.75 188 THR A N 1
ATOM 1524 C CA . THR A 1 188 ? -12.096 9.319 22.996 1.00 82.75 188 THR A CA 1
ATOM 1525 C C . THR A 1 188 ? -11.673 10.544 23.804 1.00 82.75 188 THR A C 1
ATOM 1527 O O . THR A 1 188 ? -12.522 11.143 24.462 1.00 82.75 188 THR A O 1
ATOM 1530 N N . ALA A 1 189 ? -10.392 10.926 23.801 1.00 85.12 189 ALA A N 1
ATOM 1531 C CA . ALA A 1 189 ? -9.890 12.044 24.597 1.00 85.12 189 ALA A CA 1
ATOM 1532 C C . ALA A 1 189 ? -9.537 13.272 23.744 1.00 85.12 189 ALA A C 1
ATOM 1534 O O . ALA A 1 189 ? -9.152 13.188 22.574 1.00 85.12 189 ALA A O 1
ATOM 1535 N N . SER A 1 190 ? -9.633 14.450 24.368 1.00 84.12 190 SER A N 1
ATOM 1536 C CA . SER A 1 190 ? -9.179 15.702 23.761 1.00 84.12 190 SER A CA 1
ATOM 1537 C C . SER A 1 190 ? -7.692 15.606 23.408 1.00 84.12 190 SER A C 1
ATOM 1539 O O . SER A 1 190 ? -6.862 15.274 24.252 1.00 84.12 190 SER A O 1
ATOM 1541 N N . GLY A 1 191 ? -7.352 15.928 22.160 1.00 86.25 191 GLY A N 1
ATOM 1542 C CA . GLY A 1 191 ? -5.978 15.891 21.654 1.00 86.25 191 GLY A CA 1
ATOM 1543 C C . GLY A 1 191 ? -5.527 14.549 21.064 1.00 86.25 191 GLY A C 1
ATOM 1544 O O . GLY A 1 191 ? -4.467 14.518 20.436 1.00 86.25 191 GLY A O 1
ATOM 1545 N N . ASP A 1 192 ? -6.318 13.473 21.164 1.00 87.94 192 ASP A N 1
ATOM 1546 C CA . ASP A 1 192 ? -5.961 12.169 20.577 1.00 87.94 192 ASP A CA 1
ATOM 1547 C C . ASP A 1 192 ? -5.763 12.255 19.060 1.00 87.94 192 ASP A C 1
ATOM 1549 O O . ASP A 1 192 ? -4.803 11.702 18.528 1.00 87.94 192 ASP A O 1
ATOM 1553 N N . LYS A 1 193 ? -6.606 13.032 18.367 1.00 89.44 193 LYS A N 1
ATOM 1554 C CA . LYS A 1 193 ? -6.467 13.290 16.927 1.00 89.44 193 LYS A CA 1
ATOM 1555 C C . LYS A 1 193 ? -5.117 13.927 16.581 1.00 89.44 193 LYS A C 1
ATOM 1557 O O . LYS A 1 193 ? -4.432 13.453 15.679 1.00 89.44 193 LYS A O 1
ATOM 1562 N N . SER A 1 194 ? -4.708 14.966 17.313 1.00 90.25 194 SER A N 1
ATOM 1563 C CA . SER A 1 194 ? -3.420 15.637 17.089 1.00 90.25 194 SER A CA 1
ATOM 1564 C C . SER A 1 194 ? -2.249 14.704 17.389 1.00 90.25 194 SER A C 1
ATOM 1566 O O . SER A 1 194 ? -1.295 14.637 16.618 1.00 90.25 194 SER A O 1
ATOM 1568 N N . ARG A 1 195 ? -2.330 13.930 18.478 1.00 90.38 195 ARG A N 1
ATOM 1569 C CA . ARG A 1 195 ? -1.311 12.928 18.825 1.00 90.38 195 ARG A CA 1
ATOM 1570 C C . ARG A 1 195 ? -1.179 11.848 17.762 1.00 90.38 195 ARG A C 1
ATOM 1572 O O . ARG A 1 195 ? -0.057 11.467 17.437 1.00 90.38 195 ARG A O 1
ATOM 1579 N N . LEU A 1 196 ? -2.302 11.362 17.238 1.00 91.19 196 LEU A N 1
ATOM 1580 C CA . LEU A 1 196 ? -2.322 10.403 16.144 1.00 91.19 196 LEU A CA 1
ATOM 1581 C C . LEU A 1 196 ? -1.677 11.005 14.895 1.00 91.19 196 LEU A C 1
ATOM 1583 O O . LEU A 1 196 ? -0.776 10.393 14.339 1.00 91.19 196 LEU A O 1
ATOM 1587 N N . PHE A 1 197 ? -2.059 12.224 14.509 1.00 91.38 197 PHE A N 1
ATOM 1588 C CA . PHE A 1 197 ? -1.474 12.915 13.360 1.00 91.38 197 PHE A CA 1
ATOM 1589 C C . PHE A 1 197 ? 0.054 13.043 13.468 1.00 91.38 197 PHE A C 1
ATOM 1591 O O . PHE A 1 197 ? 0.770 12.626 12.559 1.00 91.38 197 PHE A O 1
ATOM 1598 N N . PHE A 1 198 ? 0.572 13.545 14.593 1.00 92.19 198 PHE A N 1
ATOM 1599 C CA . PHE A 1 198 ? 2.019 13.679 14.788 1.00 92.19 198 PHE A CA 1
ATOM 1600 C C . PHE A 1 198 ? 2.734 12.329 14.885 1.00 92.19 198 PHE A C 1
ATOM 1602 O O . PHE A 1 198 ? 3.872 12.209 14.432 1.00 92.19 198 PHE A O 1
ATOM 1609 N N . ALA A 1 199 ? 2.084 11.302 15.439 1.00 92.31 199 ALA A N 1
ATOM 1610 C CA . ALA A 1 199 ? 2.621 9.948 15.418 1.00 92.31 199 ALA A CA 1
ATOM 1611 C C . ALA A 1 199 ? 2.714 9.418 13.982 1.00 92.31 199 ALA A C 1
ATOM 1613 O O . ALA A 1 199 ? 3.759 8.889 13.608 1.00 92.31 199 ALA A O 1
ATOM 1614 N N . CYS A 1 200 ? 1.674 9.615 13.168 1.00 92.50 200 CYS A N 1
ATOM 1615 C CA . CYS A 1 200 ? 1.690 9.219 11.768 1.00 92.50 200 CYS A CA 1
ATOM 1616 C C . CYS A 1 200 ? 2.806 9.930 11.004 1.00 92.50 200 CYS A C 1
ATOM 1618 O O . CYS A 1 200 ? 3.632 9.270 10.379 1.00 92.50 200 CYS A O 1
ATOM 1620 N N . LEU A 1 201 ? 2.895 11.256 11.139 1.00 93.19 201 LEU A N 1
ATOM 1621 C CA . LEU A 1 201 ? 3.948 12.054 10.515 1.00 93.19 201 LEU A CA 1
ATOM 1622 C C . LEU A 1 201 ? 5.343 11.570 10.927 1.00 93.19 201 LEU A C 1
ATOM 1624 O O . LEU A 1 201 ? 6.209 11.394 10.078 1.00 93.19 201 LEU A O 1
ATOM 1628 N N . LYS A 1 202 ? 5.556 11.292 12.218 1.00 95.56 202 LYS A N 1
ATOM 1629 C CA . LYS A 1 202 ? 6.825 10.747 12.713 1.00 95.56 202 LYS A CA 1
ATOM 1630 C C . LYS A 1 202 ? 7.185 9.427 12.028 1.00 95.56 202 LYS A C 1
ATOM 1632 O O . LYS A 1 202 ? 8.331 9.270 11.619 1.00 95.56 202 LYS A O 1
ATOM 1637 N N . TYR A 1 203 ? 6.252 8.482 11.927 1.00 96.06 203 TYR A N 1
ATOM 1638 C CA . TYR A 1 203 ? 6.527 7.172 11.325 1.00 96.06 203 TYR A CA 1
ATOM 1639 C C . TYR A 1 203 ? 6.714 7.246 9.806 1.00 96.06 203 TYR A C 1
ATOM 1641 O O . TYR A 1 203 ? 7.575 6.549 9.279 1.00 96.06 203 TYR A O 1
ATOM 1649 N N . ILE A 1 204 ? 6.003 8.150 9.126 1.00 94.75 204 ILE A N 1
ATOM 1650 C CA . ILE A 1 204 ? 6.239 8.458 7.708 1.00 94.75 204 ILE A CA 1
ATOM 1651 C C . ILE A 1 204 ? 7.661 8.996 7.526 1.00 94.75 204 ILE A C 1
ATOM 1653 O O . ILE A 1 204 ? 8.417 8.472 6.716 1.00 94.75 204 ILE A O 1
ATOM 1657 N N . LEU A 1 205 ? 8.079 9.981 8.329 1.00 95.75 205 LEU A N 1
ATOM 1658 C CA . LEU A 1 205 ? 9.435 10.538 8.253 1.00 95.75 205 LEU A CA 1
ATOM 1659 C C . LEU A 1 205 ? 10.517 9.486 8.536 1.00 95.75 205 LEU A C 1
ATOM 1661 O O . LEU A 1 205 ? 11.557 9.492 7.883 1.00 95.75 205 LEU A O 1
ATOM 1665 N N . GLN A 1 206 ? 10.275 8.568 9.478 1.00 95.88 206 GLN A N 1
ATOM 1666 C CA . GLN A 1 206 ? 11.177 7.440 9.736 1.00 95.88 206 GLN A CA 1
ATOM 1667 C C . GLN A 1 206 ? 11.299 6.521 8.518 1.00 95.88 206 GLN A C 1
ATOM 1669 O O . GLN A 1 206 ? 12.413 6.168 8.131 1.00 95.88 206 GLN A O 1
ATOM 1674 N N . GLY A 1 207 ? 10.170 6.161 7.907 1.00 94.75 207 GLY A N 1
ATOM 1675 C CA . GLY A 1 207 ? 10.134 5.350 6.697 1.00 94.75 207 GLY A CA 1
ATOM 1676 C C . GLY A 1 207 ? 10.847 6.025 5.522 1.00 94.75 207 GLY A C 1
ATOM 1677 O O . GLY A 1 207 ? 11.737 5.434 4.915 1.00 94.75 207 GLY A O 1
ATOM 1678 N N . VAL A 1 208 ? 10.527 7.291 5.256 1.00 95.50 208 VAL A N 1
ATOM 1679 C CA . VAL A 1 208 ? 11.155 8.110 4.209 1.00 95.50 208 VAL A CA 1
ATOM 1680 C C . VAL A 1 208 ? 12.667 8.200 4.403 1.00 95.50 208 VAL A C 1
ATOM 1682 O O . VAL A 1 208 ? 13.414 7.959 3.456 1.00 95.50 208 VAL A O 1
ATOM 1685 N N . ALA A 1 209 ? 13.132 8.483 5.624 1.00 96.94 209 ALA A N 1
ATOM 1686 C CA . ALA A 1 209 ? 14.559 8.534 5.925 1.00 96.94 209 ALA A CA 1
ATOM 1687 C C . ALA A 1 209 ? 15.247 7.193 5.626 1.00 96.94 209 ALA A C 1
ATOM 1689 O O . ALA A 1 209 ? 16.280 7.173 4.960 1.00 96.94 209 ALA A O 1
ATOM 1690 N N . LEU A 1 210 ? 14.646 6.073 6.044 1.00 96.38 210 LEU A N 1
ATOM 1691 C CA . LEU A 1 210 ? 15.188 4.738 5.790 1.00 96.38 210 LEU A CA 1
ATOM 1692 C C . LEU A 1 210 ? 15.324 4.447 4.287 1.00 96.38 210 LEU A C 1
ATOM 1694 O O . LEU A 1 210 ? 16.372 3.966 3.852 1.00 96.38 210 LEU A O 1
ATOM 1698 N N . ILE A 1 211 ? 14.297 4.761 3.492 1.00 96.00 211 ILE A N 1
ATOM 1699 C CA . ILE A 1 211 ? 14.307 4.528 2.041 1.00 96.00 211 ILE A CA 1
ATOM 1700 C C . ILE A 1 211 ? 15.328 5.428 1.339 1.00 96.00 211 ILE A C 1
ATOM 1702 O O . ILE A 1 211 ? 16.096 4.933 0.516 1.00 96.00 211 ILE A O 1
ATOM 1706 N N . ILE A 1 212 ? 15.405 6.716 1.692 1.00 94.94 212 ILE A N 1
ATOM 1707 C CA . ILE A 1 212 ? 16.405 7.640 1.130 1.00 94.94 212 ILE A CA 1
ATOM 1708 C C . ILE A 1 212 ? 17.818 7.154 1.441 1.00 94.94 212 ILE A C 1
ATOM 1710 O O . ILE A 1 212 ? 18.661 7.131 0.543 1.00 94.94 212 ILE A O 1
ATOM 1714 N N . THR A 1 213 ? 18.088 6.757 2.687 1.00 95.44 213 THR A N 1
ATOM 1715 C CA . THR A 1 213 ? 19.410 6.265 3.091 1.00 95.44 213 THR A CA 1
ATOM 1716 C C . THR A 1 213 ? 19.760 4.975 2.357 1.00 95.44 213 THR A C 1
ATOM 1718 O O . THR A 1 213 ? 20.858 4.874 1.811 1.00 95.44 213 THR A O 1
ATOM 1721 N N . GLY A 1 214 ? 18.832 4.016 2.278 1.00 95.12 214 GLY A N 1
ATOM 1722 C CA . GLY A 1 214 ? 19.044 2.761 1.556 1.00 95.12 214 GLY A CA 1
ATOM 1723 C C . GLY A 1 214 ? 19.285 2.973 0.060 1.00 95.12 214 GLY A C 1
ATOM 1724 O O . GLY A 1 214 ? 20.241 2.432 -0.494 1.00 95.12 214 GLY A O 1
ATOM 1725 N N . PHE A 1 215 ? 18.470 3.810 -0.586 1.00 93.75 215 PHE A N 1
ATOM 1726 C CA . PHE A 1 215 ? 18.604 4.121 -2.010 1.00 93.75 215 PHE A CA 1
ATOM 1727 C C . PHE A 1 215 ? 19.894 4.889 -2.311 1.00 93.75 215 PHE A C 1
ATOM 1729 O O . PHE A 1 215 ? 20.619 4.535 -3.237 1.00 93.75 215 PHE A O 1
ATOM 1736 N N . SER A 1 216 ? 20.225 5.894 -1.499 1.00 91.19 216 SER A N 1
ATOM 1737 C CA . SER A 1 216 ? 21.486 6.634 -1.625 1.00 91.19 216 SER A CA 1
ATOM 1738 C C . SER A 1 216 ? 22.688 5.705 -1.459 1.00 91.19 216 SER A C 1
ATOM 1740 O O . SER A 1 216 ? 23.607 5.746 -2.271 1.00 91.19 216 SER A O 1
ATOM 1742 N N . GLY A 1 217 ? 22.658 4.816 -0.460 1.00 92.94 217 GLY A N 1
ATOM 1743 C CA . GLY A 1 217 ? 23.698 3.808 -0.254 1.00 92.94 217 GLY A CA 1
ATOM 1744 C C . GLY A 1 217 ? 23.847 2.864 -1.450 1.00 92.94 217 GLY A C 1
ATOM 1745 O O . GLY A 1 217 ? 24.966 2.603 -1.886 1.00 92.94 217 GLY A O 1
ATOM 1746 N N . TYR A 1 218 ? 22.731 2.415 -2.033 1.00 92.81 218 TYR A N 1
ATOM 1747 C CA . TYR A 1 218 ? 22.732 1.611 -3.258 1.00 92.81 218 TYR A CA 1
ATOM 1748 C C . TYR A 1 218 ? 23.350 2.361 -4.446 1.00 92.81 218 TYR A C 1
ATOM 1750 O O . TYR A 1 218 ? 24.156 1.783 -5.177 1.00 92.81 218 TYR A O 1
ATOM 1758 N N . GLN A 1 219 ? 23.011 3.640 -4.634 1.00 90.75 219 GLN A N 1
ATOM 1759 C CA . GLN A 1 219 ? 23.564 4.444 -5.725 1.00 90.75 219 GLN A CA 1
ATOM 1760 C C . GLN A 1 219 ? 25.064 4.681 -5.562 1.00 90.75 219 GLN A C 1
ATOM 1762 O O . GLN A 1 219 ? 25.802 4.552 -6.534 1.00 90.75 219 GLN A O 1
ATOM 1767 N N . VAL A 1 220 ? 25.524 4.963 -4.340 1.00 89.25 220 VAL A N 1
ATOM 1768 C CA . VAL A 1 220 ? 26.955 5.090 -4.023 1.00 89.25 220 VAL A CA 1
ATOM 1769 C C . VAL A 1 220 ? 27.685 3.776 -4.308 1.00 89.25 220 VAL A C 1
ATOM 1771 O O . VAL A 1 220 ? 28.708 3.781 -4.984 1.00 89.25 220 VAL A O 1
ATOM 1774 N N . ALA A 1 221 ? 27.148 2.642 -3.846 1.00 90.06 221 ALA A N 1
ATOM 1775 C CA . ALA A 1 221 ? 27.784 1.334 -4.006 1.00 90.06 221 ALA A CA 1
ATOM 1776 C C . ALA A 1 221 ? 27.898 0.881 -5.473 1.00 90.06 221 ALA A C 1
ATOM 1778 O O . ALA A 1 221 ? 28.831 0.163 -5.821 1.00 90.06 221 ALA A O 1
ATOM 1779 N N . ASN A 1 222 ? 26.963 1.300 -6.330 1.00 89.62 222 ASN A N 1
ATOM 1780 C CA . ASN A 1 222 ? 26.952 0.962 -7.756 1.00 89.62 222 ASN A CA 1
ATOM 1781 C C . ASN A 1 222 ? 27.513 2.076 -8.651 1.00 89.62 222 ASN A C 1
ATOM 1783 O O . ASN A 1 222 ? 27.482 1.956 -9.881 1.00 89.62 222 ASN A O 1
ATOM 1787 N N . HIS A 1 223 ? 28.020 3.164 -8.069 1.00 87.94 223 HIS A N 1
ATOM 1788 C CA . HIS A 1 223 ? 28.644 4.226 -8.839 1.00 87.94 223 HIS A CA 1
ATOM 1789 C C . HIS A 1 223 ? 29.983 3.741 -9.398 1.00 87.94 223 HIS A C 1
ATOM 1791 O O . HIS A 1 223 ? 30.889 3.356 -8.661 1.00 87.94 223 HIS A O 1
ATOM 1797 N N . LYS A 1 224 ? 30.110 3.751 -10.726 1.00 86.38 224 LYS A N 1
ATOM 1798 C CA . LYS A 1 224 ? 31.379 3.460 -11.392 1.00 86.38 224 LYS A CA 1
ATOM 1799 C C . LYS A 1 224 ? 32.221 4.728 -11.393 1.00 86.38 224 LYS A C 1
ATOM 1801 O O . LYS A 1 224 ? 31.877 5.665 -12.105 1.00 86.38 224 LYS A O 1
ATOM 1806 N N . ASN A 1 225 ? 33.297 4.728 -10.609 1.00 87.19 225 ASN A N 1
ATOM 1807 C CA . ASN A 1 225 ? 34.268 5.816 -10.615 1.00 87.19 225 ASN A CA 1
ATOM 1808 C C . ASN A 1 225 ? 34.951 5.891 -11.982 1.00 87.19 225 ASN A C 1
ATOM 1810 O O . ASN A 1 225 ? 35.430 4.876 -12.498 1.00 87.19 225 ASN A O 1
ATOM 1814 N N . ASP A 1 226 ? 35.023 7.093 -12.535 1.00 87.56 226 ASP A N 1
ATOM 1815 C CA . ASP A 1 226 ? 35.874 7.393 -13.671 1.00 87.56 226 ASP A CA 1
ATOM 1816 C C . ASP A 1 226 ? 37.305 7.625 -13.154 1.00 87.56 226 ASP A C 1
ATOM 1818 O O . ASP A 1 226 ? 37.519 8.538 -12.346 1.00 87.56 226 ASP A O 1
ATOM 1822 N N . PRO A 1 227 ? 38.293 6.810 -13.568 1.00 89.88 227 PRO A N 1
ATOM 1823 C CA . PRO A 1 227 ? 39.675 6.965 -13.123 1.00 89.88 227 PRO A CA 1
ATOM 1824 C C . PRO A 1 227 ? 40.334 8.255 -13.638 1.00 89.88 227 PRO A C 1
ATOM 1826 O O . PRO A 1 227 ? 41.394 8.624 -13.135 1.00 89.88 227 PRO A O 1
ATOM 1829 N N . SER A 1 228 ? 39.737 8.930 -14.627 1.00 91.50 228 SER A N 1
ATOM 1830 C CA . SER A 1 228 ? 40.200 10.229 -15.134 1.00 91.50 228 SER A CA 1
ATOM 1831 C C . SER A 1 228 ? 39.777 11.419 -14.266 1.00 91.50 228 SER A C 1
ATOM 1833 O O . SER A 1 228 ? 40.310 12.512 -14.444 1.00 91.50 228 SER A O 1
ATOM 1835 N N . LEU A 1 229 ? 38.866 11.211 -13.310 1.00 91.06 229 LEU A N 1
ATOM 1836 C CA . LEU A 1 229 ? 38.317 12.258 -12.451 1.00 91.06 229 LEU A CA 1
ATOM 1837 C C . LEU A 1 229 ? 38.830 12.141 -11.015 1.00 91.06 229 LEU A C 1
ATOM 1839 O O . LEU A 1 229 ? 39.082 11.050 -10.496 1.00 91.06 229 LEU A O 1
ATOM 1843 N N . SER A 1 230 ? 38.925 13.275 -10.326 1.00 91.06 230 SER A N 1
ATOM 1844 C CA . SER A 1 230 ? 39.200 13.300 -8.889 1.00 91.06 230 SER A CA 1
ATOM 1845 C C . SER A 1 230 ? 38.070 12.642 -8.084 1.00 91.06 230 SER A C 1
ATOM 1847 O O . SER A 1 230 ? 36.929 12.515 -8.535 1.00 91.06 230 SER A O 1
ATOM 1849 N N . THR A 1 231 ? 38.352 12.251 -6.839 1.00 85.62 231 THR A N 1
ATOM 1850 C CA . THR A 1 231 ? 37.329 11.711 -5.925 1.00 85.62 231 THR A CA 1
ATOM 1851 C C . THR A 1 231 ? 36.165 12.688 -5.729 1.00 85.62 231 THR A C 1
ATOM 1853 O O . THR A 1 231 ? 35.012 12.272 -5.653 1.00 85.62 231 THR A O 1
ATOM 1856 N N . THR A 1 232 ? 36.453 13.990 -5.676 1.00 86.31 232 THR A N 1
ATOM 1857 C CA . THR A 1 232 ? 35.443 15.047 -5.544 1.00 86.31 232 THR A CA 1
ATOM 1858 C C . THR A 1 232 ? 34.593 15.211 -6.798 1.00 86.31 232 THR A C 1
ATOM 1860 O O . THR A 1 232 ? 33.397 15.440 -6.671 1.00 86.31 232 THR A O 1
ATOM 1863 N N . GLU A 1 233 ? 35.166 15.049 -7.992 1.00 86.62 233 GLU A N 1
ATOM 1864 C CA . GLU A 1 233 ? 34.423 15.106 -9.261 1.00 86.62 233 GLU A CA 1
ATOM 1865 C C . GLU A 1 233 ? 33.581 13.849 -9.481 1.00 86.62 233 GLU A C 1
ATOM 1867 O O . GLU A 1 233 ? 32.433 13.954 -9.895 1.00 86.62 233 GLU A O 1
ATOM 1872 N N . ASN A 1 234 ? 34.088 12.666 -9.124 1.00 85.81 234 ASN A N 1
ATOM 1873 C CA . ASN A 1 234 ? 33.283 11.442 -9.102 1.00 85.81 234 ASN A CA 1
ATOM 1874 C C . ASN A 1 234 ? 32.096 11.572 -8.130 1.00 85.81 234 ASN A C 1
ATOM 1876 O O . ASN A 1 234 ? 30.966 11.216 -8.464 1.00 85.81 234 ASN A O 1
ATOM 1880 N N . LEU A 1 235 ? 32.322 12.156 -6.947 1.00 84.31 235 LEU A N 1
ATOM 1881 C CA . LEU A 1 235 ? 31.245 12.450 -6.002 1.00 84.31 235 LEU A CA 1
ATOM 1882 C C . LEU A 1 235 ? 30.272 13.497 -6.558 1.00 84.31 235 LEU A C 1
ATOM 1884 O O . LEU A 1 235 ? 29.064 13.326 -6.423 1.00 84.31 235 LEU A O 1
ATOM 1888 N N . ALA A 1 236 ? 30.768 14.555 -7.201 1.00 84.06 236 ALA A N 1
ATOM 1889 C CA . ALA A 1 236 ? 29.923 15.550 -7.850 1.00 84.06 236 ALA A CA 1
ATOM 1890 C C . ALA A 1 236 ? 29.058 14.894 -8.934 1.00 84.06 236 ALA A C 1
ATOM 1892 O O . ALA A 1 236 ? 27.845 15.024 -8.866 1.00 84.06 236 ALA A O 1
ATOM 1893 N N . ASN A 1 237 ? 29.630 14.074 -9.820 1.00 83.75 237 ASN A N 1
ATOM 1894 C CA . ASN A 1 237 ? 28.926 13.332 -10.876 1.00 83.75 237 ASN A CA 1
ATOM 1895 C C . ASN A 1 237 ? 27.879 12.338 -10.357 1.00 83.75 237 ASN A C 1
ATOM 1897 O O . ASN A 1 237 ? 26.899 12.028 -11.040 1.00 83.75 237 ASN A O 1
ATOM 1901 N N . LEU A 1 238 ? 28.055 11.802 -9.147 1.00 82.62 238 LEU A N 1
ATOM 1902 C CA . LEU A 1 238 ? 27.022 10.987 -8.513 1.00 82.62 238 LEU A CA 1
ATOM 1903 C C . LEU A 1 238 ? 25.730 11.798 -8.302 1.00 82.62 238 LEU A C 1
ATOM 1905 O O . LEU A 1 238 ? 24.630 11.275 -8.511 1.00 82.62 238 LEU A O 1
ATOM 1909 N N . PHE A 1 239 ? 25.857 13.069 -7.927 1.00 81.31 239 PHE A N 1
ATOM 1910 C CA . PHE A 1 239 ? 24.734 13.975 -7.675 1.00 81.31 239 PHE A CA 1
ATOM 1911 C C . PHE A 1 239 ? 24.372 14.849 -8.887 1.00 81.31 239 PHE A C 1
ATOM 1913 O O . PHE A 1 239 ? 23.220 15.259 -9.015 1.00 81.31 239 PHE A O 1
ATOM 1920 N N . ASP A 1 240 ? 25.308 15.058 -9.807 1.00 70.56 240 ASP A N 1
ATOM 1921 C CA . ASP A 1 240 ? 25.182 15.879 -11.008 1.00 70.56 240 ASP A CA 1
ATOM 1922 C C . ASP A 1 240 ? 24.739 15.026 -12.204 1.00 70.56 240 ASP A C 1
ATOM 1924 O O . ASP A 1 240 ? 25.504 14.680 -13.097 1.00 70.56 240 ASP A O 1
ATOM 1928 N N . ASN A 1 241 ? 23.472 14.607 -12.183 1.00 63.28 241 ASN A N 1
ATOM 1929 C CA . ASN A 1 241 ? 22.840 13.866 -13.284 1.00 63.28 241 ASN A CA 1
ATOM 1930 C C . ASN A 1 241 ? 21.721 14.685 -13.954 1.00 63.28 241 ASN A C 1
ATOM 1932 O O . ASN A 1 241 ? 20.716 14.132 -14.407 1.00 63.28 241 ASN A O 1
ATOM 1936 N N . GLY A 1 242 ? 21.867 16.013 -13.984 1.00 64.38 242 GLY A N 1
ATOM 1937 C CA . GLY A 1 242 ? 20.895 16.921 -14.591 1.00 64.38 242 GLY A CA 1
ATOM 1938 C C . GLY A 1 242 ? 19.573 17.037 -13.819 1.00 64.38 242 GLY A C 1
ATOM 1939 O O . GLY A 1 242 ? 19.513 16.921 -12.597 1.00 64.38 242 GLY A O 1
ATOM 1940 N N . ASN A 1 243 ? 18.486 17.314 -14.543 1.00 76.25 243 ASN A N 1
ATOM 1941 C CA . ASN A 1 243 ? 17.163 17.556 -13.966 1.00 76.25 243 ASN A CA 1
ATOM 1942 C C . ASN A 1 243 ? 16.584 16.270 -13.338 1.00 76.25 243 ASN A C 1
ATOM 1944 O O . ASN A 1 243 ? 16.317 15.312 -14.059 1.00 76.25 243 ASN A O 1
ATOM 1948 N N . ILE A 1 244 ? 16.318 16.258 -12.023 1.00 76.88 244 ILE A N 1
ATOM 1949 C CA . ILE A 1 244 ? 15.679 15.123 -11.316 1.00 76.88 244 ILE A CA 1
ATOM 1950 C C . ILE A 1 244 ? 14.299 14.756 -11.888 1.00 76.88 244 ILE A C 1
ATOM 1952 O O . ILE A 1 244 ? 13.834 13.629 -11.726 1.00 76.88 244 ILE A O 1
ATOM 1956 N N . LEU A 1 245 ? 13.657 15.696 -12.589 1.00 75.12 245 LEU A N 1
ATOM 1957 C CA . LEU A 1 245 ? 12.397 15.484 -13.301 1.00 75.12 245 LEU A CA 1
ATOM 1958 C C . LEU A 1 245 ? 12.579 14.681 -14.603 1.00 75.12 245 LEU A C 1
ATOM 1960 O O . LEU A 1 245 ? 11.593 14.218 -15.175 1.00 75.12 245 LEU A O 1
ATOM 1964 N N . SER A 1 246 ? 13.812 14.519 -15.095 1.00 80.75 246 SER A N 1
ATOM 1965 C CA . SER A 1 246 ? 14.105 13.667 -16.248 1.00 80.75 246 SER A CA 1
ATOM 1966 C C . SER A 1 246 ? 14.008 12.196 -15.861 1.00 80.75 246 SER A C 1
ATOM 1968 O O . SER A 1 246 ? 14.612 11.760 -14.882 1.00 80.75 246 SER A O 1
ATOM 1970 N N . ARG A 1 247 ? 13.318 11.399 -16.684 1.00 77.56 247 ARG A N 1
ATOM 1971 C CA . ARG A 1 247 ? 13.217 9.938 -16.517 1.00 77.56 247 ARG A CA 1
ATOM 1972 C C . ARG A 1 247 ? 14.564 9.224 -16.580 1.00 77.56 247 ARG A C 1
ATOM 1974 O O . ARG A 1 247 ? 14.696 8.136 -16.029 1.00 77.56 247 ARG A O 1
ATOM 1981 N N . GLU A 1 248 ? 15.541 9.832 -17.241 1.00 81.38 248 GLU A N 1
ATOM 1982 C CA . GLU A 1 248 ? 16.896 9.294 -17.372 1.00 81.38 248 GLU A CA 1
ATOM 1983 C C . GLU A 1 248 ? 17.755 9.575 -16.133 1.00 81.38 248 GLU A C 1
ATOM 1985 O O . GLU A 1 248 ? 18.807 8.963 -15.950 1.00 81.38 248 GLU A O 1
ATOM 1990 N N . SER A 1 249 ? 17.302 10.466 -15.242 1.00 86.12 249 SER A N 1
ATOM 1991 C CA . SER A 1 249 ? 18.023 10.751 -14.008 1.00 86.12 249 SER A CA 1
ATOM 1992 C C . SER A 1 249 ? 18.026 9.530 -13.092 1.00 86.12 249 SER A C 1
ATOM 1994 O O . SER A 1 249 ? 16.975 8.959 -12.774 1.00 86.12 249 SER A O 1
ATOM 1996 N N . ARG A 1 250 ? 19.213 9.192 -12.575 1.00 85.25 250 ARG A N 1
ATOM 1997 C CA . ARG A 1 250 ? 19.419 8.139 -11.564 1.00 85.25 250 ARG A CA 1
ATOM 1998 C C . ARG A 1 250 ? 18.647 8.403 -10.269 1.00 85.25 250 ARG A C 1
ATOM 2000 O O . ARG A 1 250 ? 18.354 7.468 -9.528 1.00 85.25 250 ARG A O 1
ATOM 2007 N N . TRP A 1 251 ? 18.300 9.663 -10.013 1.00 88.94 251 TRP A N 1
ATOM 2008 C CA . TRP A 1 251 ? 17.551 10.099 -8.835 1.00 88.94 251 TRP A CA 1
ATOM 2009 C C . TRP A 1 251 ? 16.043 10.223 -9.086 1.00 88.94 251 TRP A C 1
ATOM 2011 O O . TRP A 1 251 ? 15.284 10.354 -8.127 1.00 88.94 251 TRP A O 1
ATOM 2021 N N . SER A 1 252 ? 15.581 10.104 -10.338 1.00 89.81 252 SER A N 1
ATOM 2022 C CA . SER A 1 252 ? 14.146 10.138 -10.658 1.00 89.81 252 SER A CA 1
ATOM 2023 C C . SER A 1 252 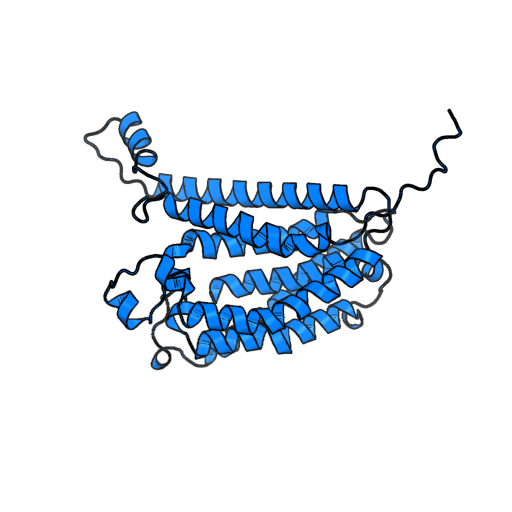? 13.304 9.071 -9.936 1.00 89.81 252 SER A C 1
ATOM 2025 O O . SER A 1 252 ? 12.175 9.391 -9.562 1.00 89.81 252 SER A O 1
ATOM 2027 N N . PRO A 1 253 ? 13.804 7.849 -9.631 1.00 92.12 253 PRO A N 1
ATOM 2028 C CA . PRO A 1 253 ? 13.060 6.896 -8.805 1.00 92.12 253 PRO A CA 1
ATOM 2029 C C . PRO A 1 253 ? 12.725 7.455 -7.420 1.00 92.12 253 PRO A C 1
ATOM 2031 O O . PRO A 1 253 ? 11.634 7.228 -6.904 1.00 92.12 253 PRO A O 1
ATOM 2034 N N . LEU A 1 254 ? 13.640 8.225 -6.822 1.00 92.31 254 LEU A N 1
ATOM 2035 C CA . LEU A 1 254 ? 13.425 8.808 -5.503 1.00 92.31 254 LEU A CA 1
ATOM 2036 C C . LEU A 1 254 ? 12.316 9.867 -5.537 1.00 92.31 254 LEU A C 1
ATOM 2038 O O . LEU A 1 254 ? 11.499 9.931 -4.622 1.00 92.31 254 LEU A O 1
ATOM 2042 N N . LEU A 1 255 ? 12.235 10.649 -6.617 1.00 91.38 255 LEU A N 1
ATOM 2043 C CA . LEU A 1 255 ? 11.111 11.555 -6.851 1.00 91.38 255 LEU A CA 1
ATOM 2044 C C . LEU A 1 255 ? 9.789 10.784 -6.974 1.00 91.38 255 LEU A C 1
ATOM 2046 O O . LEU A 1 255 ? 8.806 11.166 -6.342 1.00 91.38 255 LEU A O 1
ATOM 2050 N N . GLY A 1 256 ? 9.775 9.686 -7.737 1.00 91.56 256 GLY A N 1
ATOM 2051 C CA . GLY A 1 256 ? 8.617 8.796 -7.832 1.00 91.56 256 GLY A CA 1
ATOM 2052 C C . GLY A 1 256 ? 8.174 8.275 -6.462 1.00 91.56 256 GLY A C 1
ATOM 2053 O O . GLY A 1 256 ? 6.984 8.304 -6.151 1.00 91.56 256 GLY A O 1
ATOM 2054 N N . PHE A 1 257 ? 9.125 7.886 -5.605 1.00 95.50 257 PHE A N 1
ATOM 2055 C CA . PHE A 1 257 ? 8.864 7.523 -4.209 1.00 95.50 257 PHE A CA 1
ATOM 2056 C C . PHE A 1 257 ? 8.243 8.662 -3.405 1.00 95.50 257 PHE A C 1
ATOM 2058 O O . PHE A 1 257 ? 7.211 8.444 -2.780 1.00 95.50 257 PHE A O 1
ATOM 2065 N N . PHE A 1 258 ? 8.800 9.873 -3.443 1.00 94.62 258 PHE A N 1
ATOM 2066 C CA . PHE A 1 258 ? 8.224 11.005 -2.712 1.00 94.62 258 PHE A CA 1
ATOM 2067 C C . PHE A 1 258 ? 6.798 11.328 -3.157 1.00 94.62 258 PHE A C 1
ATOM 2069 O O . PHE A 1 258 ? 5.934 11.562 -2.313 1.00 94.62 258 PHE A O 1
ATOM 2076 N N . VAL A 1 259 ? 6.537 11.324 -4.466 1.00 93.25 259 VAL A N 1
ATOM 2077 C CA . VAL A 1 259 ? 5.194 11.573 -5.006 1.00 93.25 259 VAL A CA 1
ATOM 2078 C C . VAL A 1 259 ? 4.224 10.487 -4.542 1.00 93.25 259 VAL A C 1
ATOM 2080 O O . VAL A 1 259 ? 3.143 10.817 -4.054 1.00 93.25 259 VAL A O 1
ATOM 2083 N N . ALA A 1 260 ? 4.616 9.213 -4.645 1.00 93.25 260 ALA A N 1
ATOM 2084 C CA . ALA A 1 260 ? 3.805 8.090 -4.184 1.00 93.25 260 ALA A CA 1
ATOM 2085 C C . ALA A 1 260 ? 3.536 8.170 -2.675 1.00 93.25 260 ALA A C 1
ATOM 2087 O O . ALA A 1 260 ? 2.381 8.100 -2.264 1.00 93.25 260 ALA A O 1
ATOM 2088 N N . GLU A 1 261 ? 4.570 8.391 -1.862 1.00 94.75 261 GLU A N 1
ATOM 2089 C CA . GLU A 1 261 ? 4.454 8.487 -0.406 1.00 94.75 261 GLU A CA 1
ATOM 2090 C C . GLU A 1 261 ? 3.527 9.634 -0.003 1.00 94.75 261 GLU A C 1
ATOM 2092 O O . GLU A 1 261 ? 2.604 9.420 0.774 1.00 94.75 261 GLU A O 1
ATOM 2097 N N . ILE A 1 262 ? 3.698 10.836 -0.562 1.00 93.56 262 ILE A N 1
ATOM 2098 C CA . ILE A 1 262 ? 2.845 11.986 -0.230 1.00 93.56 262 ILE A CA 1
ATOM 2099 C C . ILE A 1 262 ? 1.393 11.723 -0.644 1.00 93.56 262 ILE A C 1
ATOM 2101 O O . ILE A 1 262 ? 0.483 11.925 0.162 1.00 93.56 262 ILE A O 1
ATOM 2105 N N . ALA A 1 263 ? 1.164 11.266 -1.879 1.00 91.75 263 ALA A N 1
ATOM 2106 C CA . ALA A 1 263 ? -0.183 11.052 -2.401 1.00 91.75 263 ALA A CA 1
ATOM 2107 C C . ALA A 1 263 ? -0.918 9.937 -1.643 1.00 91.75 263 ALA A C 1
ATOM 2109 O O . ALA A 1 263 ? -2.048 10.130 -1.187 1.00 91.75 263 ALA A O 1
ATOM 2110 N N . VAL A 1 264 ? -0.268 8.786 -1.460 1.00 89.81 264 VAL A N 1
ATOM 2111 C CA . VAL A 1 264 ? -0.855 7.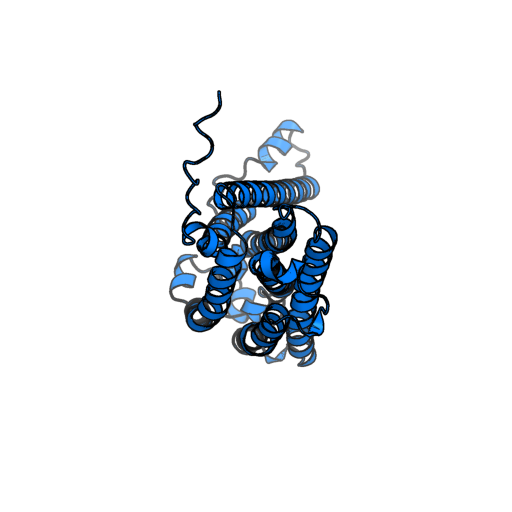633 -0.770 1.00 89.81 264 VAL A CA 1
ATOM 2112 C C . VAL A 1 264 ? -1.024 7.934 0.712 1.00 89.81 264 VAL A C 1
ATOM 2114 O O . VAL A 1 264 ? -2.113 7.709 1.235 1.00 89.81 264 VAL A O 1
ATOM 2117 N N . MET A 1 265 ? -0.019 8.505 1.389 1.00 89.81 265 MET A N 1
ATOM 2118 C CA . MET A 1 265 ? -0.130 8.816 2.820 1.00 89.81 265 MET A CA 1
ATOM 2119 C C . MET A 1 265 ? -1.212 9.853 3.107 1.00 89.81 265 MET A C 1
ATOM 2121 O O . MET A 1 265 ? -1.917 9.739 4.114 1.00 89.81 265 MET A O 1
ATOM 2125 N N . PHE A 1 266 ? -1.397 10.829 2.216 1.00 89.62 266 PHE A N 1
ATOM 2126 C CA . PHE A 1 266 ? -2.518 11.759 2.303 1.00 89.62 266 PHE A CA 1
ATOM 2127 C C . PHE A 1 266 ? -3.861 11.025 2.210 1.00 89.62 266 PHE A C 1
ATOM 2129 O O . PHE A 1 266 ? -4.721 11.206 3.076 1.00 89.62 266 PHE A O 1
ATOM 2136 N N . LEU A 1 267 ? -4.021 10.151 1.211 1.00 88.12 267 LEU A N 1
ATOM 2137 C CA . LEU A 1 267 ? -5.248 9.380 1.013 1.00 88.12 267 LEU A CA 1
ATOM 2138 C C . LEU A 1 267 ? -5.549 8.468 2.204 1.00 88.12 267 LEU A C 1
ATOM 2140 O O . LEU A 1 267 ? -6.671 8.490 2.710 1.00 88.12 267 LEU A O 1
ATOM 2144 N N . VAL A 1 268 ? -4.591 7.674 2.680 1.00 86.00 268 VAL A N 1
ATOM 2145 C CA . VAL A 1 268 ? -4.817 6.726 3.795 1.00 86.00 268 VAL A CA 1
ATOM 2146 C C . VAL A 1 268 ? -5.011 7.433 5.136 1.00 86.00 268 VAL A C 1
ATOM 2148 O O . VAL A 1 268 ? -5.652 6.887 6.031 1.00 86.00 268 VAL A O 1
ATOM 2151 N N . SER A 1 269 ? -4.522 8.669 5.274 1.00 84.19 269 SER A N 1
ATOM 2152 C CA . SER A 1 269 ? -4.743 9.500 6.465 1.00 84.19 269 SER A CA 1
ATOM 2153 C C . SER A 1 269 ? -6.084 10.242 6.442 1.00 84.19 269 SER A C 1
ATOM 2155 O O . SER A 1 269 ? -6.475 10.817 7.459 1.00 84.19 269 SER A O 1
ATOM 2157 N N . LEU A 1 270 ? -6.830 10.216 5.331 1.00 86.69 270 LEU A N 1
ATOM 2158 C CA . LEU A 1 270 ? -8.106 10.926 5.194 1.00 86.69 270 LEU A CA 1
ATOM 2159 C C . LEU A 1 270 ? -9.124 10.616 6.307 1.00 86.69 270 LEU A C 1
ATOM 2161 O O . LEU A 1 270 ? -9.701 11.571 6.836 1.00 86.69 270 LEU A O 1
ATOM 2165 N N . PRO A 1 271 ? -9.317 9.356 6.757 1.00 83.69 271 PRO A N 1
ATOM 2166 C CA . PRO A 1 271 ? -10.220 9.070 7.872 1.00 83.69 271 PRO A CA 1
ATOM 2167 C C . PRO A 1 271 ? -9.848 9.839 9.147 1.00 83.69 271 PRO A C 1
ATOM 2169 O O . PRO A 1 271 ? -10.731 10.303 9.863 1.00 83.69 271 PRO A O 1
ATOM 2172 N N . ILE A 1 272 ? -8.552 10.053 9.402 1.00 83.25 272 ILE A N 1
ATOM 2173 C CA . ILE A 1 272 ? -8.064 10.814 10.562 1.00 83.25 272 ILE A CA 1
ATOM 2174 C C . ILE A 1 272 ? -8.494 12.280 10.446 1.00 83.25 272 ILE A C 1
ATOM 2176 O O . ILE A 1 272 ? -8.942 12.875 11.427 1.00 83.25 272 ILE A O 1
ATOM 2180 N N . PHE A 1 273 ? -8.392 12.870 9.253 1.00 83.81 273 PHE A N 1
ATOM 2181 C CA . PHE A 1 273 ? -8.758 14.268 9.024 1.00 83.81 273 PHE A CA 1
ATOM 2182 C C . PHE A 1 273 ? -10.265 14.508 9.136 1.00 83.81 273 PHE A C 1
ATOM 2184 O O . PHE A 1 273 ? -10.666 15.524 9.709 1.00 83.81 273 PHE A O 1
ATOM 2191 N N . VAL A 1 274 ? -11.081 13.563 8.663 1.00 87.38 274 VAL A N 1
ATOM 2192 C CA . VAL A 1 274 ? -12.547 13.688 8.612 1.00 87.38 274 VAL A CA 1
ATOM 2193 C C . VAL A 1 274 ? -13.215 13.422 9.969 1.00 87.38 274 VAL A C 1
ATOM 2195 O O . VAL A 1 274 ? -14.302 13.938 10.227 1.00 87.38 274 VAL A O 1
ATOM 2198 N N . ILE A 1 275 ? -12.583 12.669 10.876 1.00 86.69 275 ILE A N 1
ATOM 2199 C CA . ILE A 1 275 ? -13.155 12.418 12.210 1.00 86.69 275 ILE A CA 1
ATOM 2200 C C . ILE A 1 275 ? -13.218 13.720 13.029 1.00 86.69 275 ILE A C 1
ATOM 2202 O O . ILE A 1 275 ? -12.197 14.408 13.162 1.00 86.69 275 ILE A O 1
ATOM 2206 N N . PRO A 1 276 ? -14.385 14.069 13.608 1.00 84.62 276 PRO A N 1
ATOM 2207 C CA . PRO A 1 276 ? -14.515 15.228 14.484 1.00 84.62 276 PRO A CA 1
ATOM 2208 C C . PRO A 1 276 ? -13.603 15.124 15.709 1.00 84.62 276 PRO A C 1
ATOM 2210 O O . PRO A 1 276 ? -13.473 14.062 16.313 1.00 84.62 276 PRO A O 1
ATOM 2213 N N . SER A 1 277 ? -12.995 16.240 16.108 1.00 82.56 277 SER A N 1
ATOM 2214 C CA . SER A 1 277 ? -12.231 16.295 17.357 1.00 82.56 277 SER A CA 1
ATOM 2215 C C . SER A 1 277 ? -13.162 16.157 18.562 1.00 82.56 277 SER A C 1
ATOM 2217 O O . SER A 1 277 ? -14.215 16.795 18.605 1.00 82.56 277 SER A O 1
ATOM 2219 N N . VAL A 1 278 ? -12.747 15.390 19.573 1.00 82.19 278 VAL A N 1
ATOM 2220 C CA . VAL A 1 278 ? -13.442 15.360 20.866 1.00 82.19 278 VAL A CA 1
ATOM 2221 C C . VAL A 1 278 ? -13.253 16.715 21.563 1.00 82.19 278 VAL A C 1
ATOM 2223 O O . VAL A 1 278 ? -12.104 17.119 21.774 1.00 82.19 278 VAL A O 1
ATOM 2226 N N . PRO A 1 279 ? -14.333 17.438 21.919 1.00 76.12 279 PRO A N 1
ATOM 2227 C CA . PRO A 1 279 ? -14.221 18.729 22.587 1.00 76.12 279 PRO A CA 1
ATOM 2228 C C . PRO A 1 279 ? -13.539 18.600 23.950 1.00 76.12 279 PRO A C 1
ATOM 2230 O O . PRO A 1 279 ? -13.850 17.696 24.727 1.00 76.12 279 PRO A O 1
ATOM 2233 N N . ALA A 1 280 ? -12.664 19.548 24.285 1.00 70.75 280 ALA A N 1
ATOM 2234 C CA . ALA A 1 280 ? -12.170 19.679 25.649 1.00 70.75 280 ALA A CA 1
ATOM 2235 C C . ALA A 1 280 ? -13.337 20.072 26.570 1.00 70.75 280 ALA A C 1
ATOM 2237 O O . ALA A 1 280 ? -13.936 21.141 26.423 1.00 70.75 280 ALA A O 1
ATOM 2238 N N . THR A 1 281 ? -13.686 19.220 27.533 1.00 63.94 281 THR A N 1
ATOM 2239 C CA . THR A 1 281 ? -14.677 19.559 28.556 1.00 63.94 281 THR A CA 1
ATOM 2240 C C . THR A 1 281 ? -14.124 20.713 29.397 1.00 63.94 281 THR A C 1
ATOM 2242 O O . THR A 1 281 ? -13.083 20.570 30.031 1.00 63.94 281 THR A O 1
ATOM 2245 N N . LYS A 1 282 ? -14.826 21.857 29.446 1.00 56.59 282 LYS A N 1
ATOM 2246 C CA . LYS A 1 282 ? -14.449 23.109 30.157 1.00 56.59 282 LYS A CA 1
ATOM 2247 C C . LYS A 1 282 ? -14.132 22.975 31.666 1.00 56.59 282 LYS A C 1
ATOM 2249 O O . LYS A 1 282 ? -13.901 23.980 32.333 1.00 56.59 282 LYS A O 1
ATOM 2254 N N . LYS A 1 283 ? -14.145 21.773 32.245 1.00 52.00 283 LYS A N 1
ATOM 2255 C CA . LYS A 1 283 ? -14.126 21.550 33.697 1.00 52.00 283 LYS A CA 1
ATOM 2256 C C . LYS A 1 283 ? -12.755 21.662 34.381 1.00 52.00 283 LYS A C 1
ATOM 2258 O O . LYS A 1 283 ? -12.743 21.605 35.601 1.00 52.00 283 LYS A O 1
ATOM 2263 N N . SER A 1 284 ? -11.638 21.870 33.675 1.00 45.44 284 SER A N 1
ATOM 2264 C CA . SER A 1 284 ? -10.309 21.950 34.323 1.00 45.44 284 SER A CA 1
ATOM 2265 C C . SER A 1 284 ? -9.719 23.361 34.477 1.00 45.44 284 SER A C 1
ATOM 2267 O O . SER A 1 284 ? -8.563 23.480 34.860 1.00 45.44 284 SER A O 1
ATOM 2269 N N . LEU A 1 285 ? -10.472 24.431 34.197 1.00 47.38 285 LEU A N 1
ATOM 2270 C CA . LEU A 1 285 ? -9.985 25.819 34.337 1.00 47.38 285 LEU A CA 1
ATOM 2271 C C . LEU A 1 285 ? -10.446 26.518 35.631 1.00 47.38 285 LEU A C 1
ATOM 2273 O O . LEU A 1 285 ? -10.330 27.732 35.748 1.00 47.38 285 LEU A O 1
ATOM 2277 N N . LYS A 1 286 ? -10.973 25.776 36.612 1.00 43.62 286 LYS A N 1
ATOM 2278 C CA . LYS A 1 286 ? -11.348 26.314 37.930 1.00 43.62 286 LYS A CA 1
ATOM 2279 C C . LYS A 1 286 ? -10.681 25.539 39.066 1.00 43.62 286 LYS A C 1
ATOM 2281 O O . LYS A 1 286 ? -11.382 24.925 39.852 1.00 43.62 286 LYS A O 1
ATOM 2286 N N . THR A 1 287 ? -9.354 25.557 39.119 1.00 47.56 287 THR A N 1
ATOM 2287 C CA . THR A 1 287 ? -8.561 25.403 40.356 1.00 47.56 287 THR A CA 1
ATOM 2288 C C . THR A 1 287 ? -7.098 25.677 40.014 1.00 47.56 287 THR A C 1
ATOM 2290 O O . THR A 1 287 ? -6.324 24.744 39.806 1.00 47.56 287 THR A O 1
ATOM 2293 N N . GLN A 1 288 ? -6.755 26.957 39.904 1.00 39.16 288 GLN A N 1
ATOM 2294 C CA . GLN A 1 288 ? -5.449 27.516 40.254 1.00 39.16 288 GLN A CA 1
ATOM 2295 C C . GLN A 1 288 ? -5.705 28.880 40.885 1.00 39.16 288 GLN A C 1
ATOM 2297 O O . GLN A 1 288 ? -6.627 29.568 40.388 1.00 39.16 288 GLN A O 1
#

Foldseek 3Di:
DLVLLLLVLLLLLLLLLLLQLLVLLVDDDPVPDPSLVLSLCLLLPAVLVLLLCCCQVAVCLSVLNPAADNVRDDPVSSVVSSVSSSVSSNVSNVVLSVQSNVCSVPPAGPLLSNLSSLLSLLVSLLCCLLSVLSNQDQDHSVCVVVVPDDDSVSSVVHPSVVSVVVSCVVSVCSRQVSSLVSNLSRQADFCSLVSNVVSSVVSLVVSLVVSCVVLLVVLVVPQDDDPVDDPVVSVVVSVPQPDCCDPPRSNVSNVSSVVSSVVVSCSVCVSSVPRDGDDDDPPPPPDD

InterPro domains:
  IPR059653 AF_1499 [PF27259] (111-274)

Radius of gyration: 21.98 Å; chains: 1; bounding box: 57×49×68 Å

Sequence (288 aa):
MIEVDVFWSFSFGALFAACSAGALKKEEKFWNTPSFVYSLVFLSLIFAPSGLYLLWDNPGWESMYVLGDKNEIHAILPTVFAFTNVLLGIIGYYVTYQKIRQHRNDPQLPTSIHKYWIHAYTCFCAILGLGYNRFMYPSDYVAWRAGVVYPLTAFFTSRILFTLLAMGVVLLPAAYIPCYIWLKDTLTASGDKSRLFFACLKYILQGVALIITGFSGYQVANHKNDPSLSTTENLANLFDNGNILSRESRWSPLLGFFVAEIAVMFLVSLPIFVIPSVPATKKSLKTQ

pLDDT: mean 90.45, std 8.96, range [39.16, 98.5]

Secondary structure (DSSP, 8-state):
-HHHHHHHHHHHHHHHHHHTHHHHTT---GGG-HHHHHHHHHIIIIIHHHHHHHHHH-HHHHTTTSS--GGGS-THHHHHHHHHHHHHHHHHHHHHHHHHHHTTTSSS--GGGGHHHHHHHHHHHHHHHHTHHHHT--S-HHHHHTT----GGGGGGSHHHHHHHHHHHHHHHHHHHHHHHHHHHH--STTHHHHHHHHHHHHHHHHHHHHHHHHHHHHHHT----TTS-HHHHHHHHH--S-TTSTT-TTHHHHHHHHHHHHHHHHHHHHHHHSPPPPPPGGGSS--